Protein AF-C5KMS0-F1 (afdb_monomer_lite)

Structure (mmCIF, N/CA/C/O backbone):
data_AF-C5KMS0-F1
#
_entry.id   AF-C5KMS0-F1
#
loop_
_atom_site.group_PDB
_atom_site.id
_atom_site.type_symbol
_atom_site.label_atom_id
_atom_site.label_alt_id
_atom_site.label_comp_id
_atom_site.label_asym_id
_atom_site.label_entity_id
_atom_site.label_seq_id
_atom_site.pdbx_PDB_ins_code
_atom_site.Cartn_x
_atom_site.Cartn_y
_atom_site.Cartn_z
_atom_site.occupancy
_atom_site.B_iso_or_equiv
_atom_site.auth_seq_id
_atom_site.auth_comp_id
_atom_site.auth_asym_id
_atom_site.auth_atom_id
_atom_site.pdbx_PDB_model_num
ATOM 1 N N . MET A 1 1 ? -2.307 -18.246 35.383 1.00 58.19 1 MET A N 1
ATOM 2 C CA . MET A 1 1 ? -3.257 -17.119 35.247 1.00 58.19 1 MET A CA 1
ATOM 3 C C . MET A 1 1 ? -4.564 -17.663 34.681 1.00 58.19 1 MET A C 1
ATOM 5 O O . MET A 1 1 ? -4.514 -18.328 33.652 1.00 58.19 1 MET A O 1
ATOM 9 N N . THR A 1 2 ? -5.689 -17.490 35.380 1.00 84.44 2 THR A N 1
ATOM 10 C CA . THR A 1 2 ? -7.000 -18.040 34.977 1.00 84.44 2 THR A CA 1
ATOM 11 C C . THR A 1 2 ? -7.652 -17.190 33.881 1.00 84.44 2 THR A C 1
ATOM 13 O O . THR A 1 2 ? -7.314 -16.020 33.724 1.00 84.44 2 THR A O 1
ATOM 16 N N . GLU A 1 3 ? -8.587 -17.766 33.119 1.00 87.12 3 GLU A N 1
ATOM 17 C CA . GLU A 1 3 ? -9.343 -17.044 32.078 1.00 87.12 3 GLU A CA 1
ATOM 18 C C . GLU A 1 3 ? -10.094 -15.834 32.655 1.00 87.12 3 GLU A C 1
ATOM 20 O O . GLU A 1 3 ? -10.038 -14.751 32.085 1.00 87.12 3 GLU A O 1
ATOM 25 N N . PHE A 1 4 ? -10.706 -15.997 33.833 1.00 89.88 4 PHE A N 1
ATOM 26 C CA . PHE A 1 4 ? -11.351 -14.901 34.557 1.00 89.88 4 PHE A CA 1
ATOM 27 C C . PHE A 1 4 ? -10.369 -13.774 34.890 1.00 89.88 4 PHE A C 1
ATOM 29 O O . PHE A 1 4 ? -10.675 -12.616 34.637 1.00 89.88 4 PHE A O 1
ATOM 36 N N . LYS A 1 5 ? -9.162 -14.101 35.378 1.00 92.00 5 LYS A N 1
ATOM 37 C CA . LYS A 1 5 ? -8.173 -13.072 35.718 1.00 92.00 5 LYS A CA 1
ATOM 38 C C . LYS A 1 5 ? -7.710 -12.288 34.487 1.00 92.00 5 LYS A C 1
ATOM 40 O O . LYS A 1 5 ? -7.552 -11.082 34.565 1.00 92.00 5 LYS A O 1
ATOM 45 N N . LYS A 1 6 ? -7.577 -12.950 33.332 1.00 93.19 6 LYS A N 1
ATOM 46 C CA . LYS A 1 6 ? -7.283 -12.264 32.063 1.00 93.19 6 LYS A CA 1
ATOM 47 C C . LYS A 1 6 ? -8.397 -11.301 31.652 1.00 93.19 6 LYS A C 1
ATOM 49 O O . LYS A 1 6 ? -8.095 -10.217 31.173 1.00 93.19 6 LYS A O 1
ATOM 54 N N . ALA A 1 7 ? -9.656 -11.708 31.811 1.00 92.50 7 ALA A N 1
ATOM 55 C CA . ALA A 1 7 ? -10.799 -10.856 31.497 1.00 92.50 7 ALA A CA 1
ATOM 56 C C . ALA A 1 7 ? -10.898 -9.661 32.458 1.00 92.50 7 ALA A C 1
ATOM 58 O O . ALA A 1 7 ? -11.167 -8.554 32.015 1.00 92.50 7 ALA A O 1
ATOM 59 N N . GLU A 1 8 ? -10.626 -9.873 33.747 1.00 93.12 8 GLU A N 1
ATOM 60 C CA . GLU A 1 8 ? -10.571 -8.813 34.758 1.00 93.12 8 GLU A CA 1
ATOM 61 C C . GLU A 1 8 ? -9.444 -7.812 34.468 1.00 93.12 8 GLU A C 1
ATOM 63 O O . GLU A 1 8 ? -9.706 -6.621 34.370 1.00 93.12 8 GLU A O 1
ATOM 68 N N . ASP A 1 9 ? -8.221 -8.286 34.210 1.00 94.56 9 ASP A N 1
ATOM 69 C CA . ASP A 1 9 ? -7.085 -7.412 33.886 1.00 94.56 9 ASP A CA 1
ATOM 70 C C . ASP A 1 9 ? -7.328 -6.619 32.583 1.00 94.56 9 ASP A C 1
ATOM 72 O O . ASP A 1 9 ? -6.897 -5.473 32.439 1.00 94.56 9 ASP A O 1
ATOM 76 N N . LEU A 1 10 ? -8.018 -7.221 31.607 1.00 94.38 10 LEU A N 1
ATOM 77 C CA . LEU A 1 10 ? -8.410 -6.544 30.371 1.00 94.38 10 LEU A CA 1
ATOM 78 C C . LEU A 1 10 ? -9.504 -5.496 30.624 1.00 94.38 10 LEU A C 1
ATOM 80 O O . LEU A 1 10 ? -9.450 -4.409 30.050 1.00 94.38 10 LEU A O 1
ATOM 84 N N . PHE A 1 11 ? -10.458 -5.801 31.502 1.00 94.81 11 PHE A N 1
ATOM 85 C CA . PHE A 1 11 ? -11.514 -4.880 31.898 1.00 94.81 11 PHE A CA 1
ATOM 86 C C . PHE A 1 11 ? -10.972 -3.682 32.685 1.00 94.81 11 PHE A C 1
ATOM 88 O O . PHE A 1 11 ? -11.375 -2.555 32.420 1.00 94.81 11 PHE A O 1
ATOM 95 N N . ASP A 1 12 ? -9.995 -3.880 33.569 1.00 94.56 12 ASP A N 1
ATOM 96 C CA . ASP A 1 12 ? -9.342 -2.777 34.285 1.00 94.56 12 ASP A CA 1
ATOM 97 C C . ASP A 1 12 ? -8.638 -1.817 33.310 1.00 94.56 12 ASP A C 1
ATOM 99 O O . ASP A 1 12 ? -8.706 -0.596 33.455 1.00 94.56 12 ASP A O 1
ATOM 103 N N . ARG A 1 13 ? -8.017 -2.353 32.251 1.00 94.62 13 ARG A N 1
ATOM 104 C CA . ARG A 1 13 ? -7.442 -1.535 31.169 1.00 94.62 13 ARG A CA 1
ATOM 105 C C . ARG A 1 13 ? -8.511 -0.816 30.349 1.00 94.62 13 ARG A C 1
ATOM 107 O O . ARG A 1 13 ? -8.287 0.321 29.938 1.00 94.62 13 ARG A O 1
ATOM 114 N N . LEU A 1 14 ? -9.649 -1.468 30.099 1.00 93.81 14 LEU A N 1
ATOM 115 C CA . LEU A 1 14 ? -10.799 -0.846 29.446 1.00 93.81 14 LEU A CA 1
ATOM 116 C C . LEU A 1 14 ? -11.322 0.331 30.278 1.00 93.81 14 LEU A C 1
ATOM 118 O O . LEU A 1 14 ? -11.549 1.393 29.714 1.00 93.81 14 LEU A O 1
ATOM 122 N N . LEU A 1 15 ? -11.452 0.171 31.598 1.00 91.75 15 LEU A N 1
ATOM 123 C CA . LEU A 1 15 ? -11.885 1.234 32.508 1.00 91.75 15 LEU A CA 1
ATOM 124 C C . LEU A 1 15 ? -10.923 2.423 32.509 1.00 91.75 15 LEU A C 1
ATOM 126 O O . LEU A 1 15 ? -11.361 3.560 32.393 1.00 91.75 15 LEU A O 1
ATOM 130 N N . GLN A 1 16 ? -9.614 2.182 32.556 1.00 91.69 16 GLN A N 1
ATOM 131 C CA . GLN A 1 16 ? -8.627 3.266 32.479 1.00 91.69 16 GLN A CA 1
ATOM 132 C C . GLN A 1 16 ? -8.720 4.036 31.152 1.00 91.69 16 GLN A C 1
ATOM 134 O O . GLN A 1 16 ? -8.653 5.267 31.124 1.00 91.69 16 GLN A O 1
ATOM 139 N N . ALA A 1 17 ? -8.896 3.318 30.038 1.00 89.00 17 ALA A N 1
ATOM 140 C CA . ALA A 1 17 ? -9.087 3.936 28.729 1.00 89.00 17 ALA A CA 1
ATOM 141 C C . ALA A 1 17 ? -10.425 4.695 28.645 1.00 89.00 17 ALA A C 1
ATOM 143 O O . ALA A 1 17 ? -10.467 5.791 28.090 1.00 89.00 17 ALA A O 1
ATOM 144 N N . HIS A 1 18 ? -11.485 4.143 29.243 1.00 87.69 18 HIS A N 1
ATOM 145 C CA . HIS A 1 18 ? -12.796 4.773 29.363 1.00 87.69 18 HIS A CA 1
ATOM 146 C C . HIS A 1 18 ? -12.709 6.101 30.118 1.00 87.69 18 HIS A C 1
ATOM 148 O O . HIS A 1 18 ? -13.118 7.132 29.598 1.00 87.69 18 HIS A O 1
ATOM 154 N N . GLU A 1 19 ? -12.127 6.097 31.319 1.00 85.69 19 GLU A N 1
ATOM 155 C CA . GLU A 1 19 ? -11.953 7.294 32.147 1.00 85.69 19 GLU A CA 1
ATOM 156 C C . GLU A 1 19 ? -11.169 8.374 31.404 1.00 85.69 19 GLU A C 1
ATOM 158 O O . GLU A 1 19 ? -11.562 9.537 31.416 1.00 85.69 19 GLU A O 1
ATOM 163 N N . THR A 1 20 ? -10.106 7.986 30.696 1.00 83.38 20 THR A N 1
ATOM 164 C CA . THR A 1 20 ? -9.306 8.921 29.896 1.00 83.38 20 THR A CA 1
ATOM 165 C C . THR A 1 20 ? -10.153 9.593 28.810 1.00 83.38 20 THR A C 1
ATOM 167 O O . THR A 1 20 ? -10.155 10.819 28.703 1.00 83.38 20 THR A O 1
ATOM 170 N N . LEU A 1 21 ? -10.917 8.813 28.037 1.00 79.38 21 LEU A N 1
ATOM 171 C CA . LEU A 1 21 ? -11.763 9.340 26.961 1.00 79.38 21 LEU A CA 1
ATOM 172 C C . LEU A 1 21 ? -12.920 10.194 27.491 1.00 79.38 21 LEU A C 1
ATOM 174 O O . LEU A 1 21 ? -13.203 11.264 26.957 1.00 79.38 21 LEU A O 1
ATOM 178 N N . VAL A 1 22 ? -13.566 9.753 28.567 1.00 74.44 22 VAL A N 1
ATOM 179 C CA . VAL A 1 22 ? -14.708 10.443 29.174 1.00 74.44 22 VAL A CA 1
ATOM 180 C C . VAL A 1 22 ? -14.288 11.757 29.839 1.00 74.44 22 VAL A C 1
ATOM 182 O O . VAL A 1 22 ? -14.964 12.767 29.659 1.00 74.44 22 VAL A O 1
ATOM 185 N N . ILE A 1 23 ? -13.154 11.806 30.548 1.00 70.12 23 ILE A N 1
ATOM 186 C CA . ILE A 1 23 ? -12.633 13.050 31.153 1.00 70.12 23 ILE A CA 1
ATOM 187 C C . ILE A 1 23 ? -12.282 14.093 30.082 1.00 70.12 23 ILE A C 1
ATOM 189 O O . ILE A 1 23 ? -12.473 15.294 30.300 1.00 70.12 23 ILE A O 1
ATOM 193 N N . ASN A 1 24 ? -11.772 13.645 28.933 1.00 67.81 24 ASN A N 1
ATOM 194 C CA . ASN A 1 24 ? -11.353 14.536 27.856 1.00 67.81 24 ASN A CA 1
ATOM 195 C C . ASN A 1 24 ? -12.529 15.065 27.023 1.00 67.81 24 ASN A C 1
ATOM 197 O O . ASN A 1 24 ? -12.453 16.200 26.553 1.00 67.81 24 ASN A O 1
ATOM 201 N N . HIS A 1 25 ? -13.610 14.288 26.876 1.00 64.00 25 HIS A N 1
ATOM 202 C CA . HIS A 1 25 ? -14.684 14.590 25.920 1.00 64.00 25 HIS A CA 1
ATOM 203 C C . HIS A 1 25 ? -16.084 14.774 26.518 1.00 64.00 25 HIS A C 1
ATOM 205 O O . HIS A 1 25 ? -17.011 15.097 25.778 1.00 64.00 25 HIS A O 1
ATOM 211 N N . LEU A 1 26 ? -16.277 14.637 27.836 1.00 59.38 26 LEU A N 1
ATOM 212 C CA . LEU A 1 26 ? -17.521 15.106 28.448 1.00 59.38 26 LEU A CA 1
ATOM 213 C C . LEU A 1 26 ? -17.581 16.641 28.435 1.00 59.38 26 LEU A C 1
ATOM 215 O O . LEU A 1 26 ? -16.578 17.296 28.746 1.00 59.38 26 LEU A O 1
ATOM 219 N N . PRO A 1 27 ? -18.761 17.234 28.167 1.00 53.06 27 PRO A N 1
ATOM 220 C CA . PRO A 1 27 ? -18.951 18.667 28.299 1.00 53.06 27 PRO A CA 1
ATOM 221 C C . PRO A 1 27 ? -18.640 19.058 29.743 1.00 53.06 27 PRO A C 1
ATOM 223 O O . PRO A 1 27 ? -19.371 18.716 30.676 1.00 53.06 27 PRO A O 1
ATOM 226 N N . LYS A 1 28 ? -17.519 19.758 29.944 1.00 53.22 28 LYS A N 1
ATOM 227 C CA . LYS A 1 28 ? -17.154 20.304 31.250 1.00 53.22 28 LYS A CA 1
ATOM 228 C C . LYS A 1 28 ? -18.253 21.286 31.624 1.00 53.22 28 LYS A C 1
ATOM 230 O O . LYS A 1 28 ? -18.355 22.360 31.036 1.00 53.22 28 LYS A O 1
ATOM 235 N N . GLY A 1 29 ? -19.108 20.885 32.562 1.00 43.53 29 GLY A N 1
ATOM 236 C CA . GLY A 1 29 ? -20.211 21.689 33.070 1.00 43.53 29 GLY A CA 1
ATOM 237 C C . GLY A 1 29 ? -19.690 22.925 33.794 1.00 43.53 29 GLY A C 1
ATOM 238 O O . GLY A 1 29 ? -19.573 22.910 35.011 1.00 43.53 29 GLY A O 1
ATOM 239 N N . ASN A 1 30 ? -19.289 23.939 33.025 1.00 42.16 30 ASN A N 1
ATOM 240 C CA . ASN A 1 30 ? -19.195 25.362 33.341 1.00 42.16 30 ASN A CA 1
ATOM 241 C C . ASN A 1 30 ? -18.224 26.032 32.368 1.00 42.16 30 ASN A C 1
ATOM 243 O O . ASN A 1 30 ? -17.024 26.077 32.628 1.00 42.16 30 ASN A O 1
ATOM 247 N N . SER A 1 31 ? -18.736 26.633 31.298 1.00 38.97 31 SER A N 1
ATOM 248 C CA . SER A 1 31 ? -18.529 28.064 31.029 1.00 38.97 31 SER A CA 1
ATOM 249 C C . SER A 1 31 ? -19.335 28.493 29.805 1.00 38.97 31 SER A C 1
ATOM 251 O O . SER A 1 31 ? -19.332 27.848 28.764 1.00 38.97 31 SER A O 1
ATOM 253 N N . ASN A 1 32 ? -20.042 29.609 29.958 1.00 46.12 32 ASN A N 1
ATOM 254 C CA . ASN A 1 32 ? -20.650 30.368 28.877 1.00 46.12 32 ASN A CA 1
ATOM 255 C C . ASN A 1 32 ? -19.631 30.636 27.756 1.00 46.12 32 ASN A C 1
ATOM 257 O O . ASN A 1 32 ? -18.845 31.575 27.864 1.00 46.12 32 ASN A O 1
ATOM 261 N N . SER A 1 33 ? -19.685 29.898 26.650 1.00 38.97 33 SER A N 1
ATOM 262 C CA . SER A 1 33 ? -19.201 30.412 25.371 1.00 38.97 33 SER A CA 1
ATOM 263 C C . SER A 1 33 ? -20.013 29.840 24.219 1.00 38.97 33 SER A C 1
ATOM 265 O O . SER A 1 33 ? -19.942 28.666 23.872 1.00 38.97 33 SER A O 1
ATOM 267 N N . SER A 1 34 ? -20.799 30.743 23.644 1.00 42.44 34 SER A N 1
ATOM 268 C CA . SER A 1 34 ? -21.296 30.719 22.277 1.00 42.44 34 SER A CA 1
ATOM 269 C C . SER A 1 34 ? -20.242 30.203 21.288 1.00 42.44 34 SER A C 1
ATOM 271 O O . SER A 1 34 ? -19.063 30.527 21.426 1.00 42.44 34 SER A O 1
ATOM 273 N N . SER A 1 35 ? -20.730 29.568 20.215 1.00 39.44 35 SER A N 1
ATOM 274 C CA . SER A 1 35 ? -20.022 29.072 19.014 1.00 39.44 35 SER A CA 1
ATOM 275 C C . SER A 1 35 ? -19.496 27.636 19.112 1.00 39.44 35 SER A C 1
ATOM 277 O O . SER A 1 35 ? -18.351 27.383 19.446 1.00 39.44 35 SER A O 1
ATOM 279 N N . ARG A 1 36 ? -20.411 26.709 18.821 1.00 40.16 36 ARG A N 1
ATOM 280 C CA . ARG A 1 36 ? -20.374 25.552 17.902 1.00 40.16 36 ARG A CA 1
ATOM 281 C C . ARG A 1 36 ? -19.144 25.319 16.981 1.00 40.16 36 ARG A C 1
ATOM 283 O O . ARG A 1 36 ? -19.338 24.845 15.870 1.00 40.16 36 ARG A O 1
ATOM 290 N N . ASP A 1 37 ? -17.932 25.597 17.439 1.00 46.50 37 ASP A N 1
ATOM 291 C CA . ASP A 1 37 ? -16.672 25.099 16.878 1.00 46.50 37 ASP A CA 1
ATOM 292 C C . ASP A 1 37 ? -16.014 24.214 17.949 1.00 46.50 37 ASP A C 1
ATOM 294 O O . ASP A 1 37 ? -15.015 24.574 18.573 1.00 46.50 37 ASP A O 1
ATOM 298 N N . GLU A 1 38 ? -16.614 23.050 18.216 1.00 56.47 38 GLU A N 1
ATOM 299 C CA . GLU A 1 38 ? -15.853 21.963 18.832 1.00 56.47 38 GLU A CA 1
ATOM 300 C C . GLU A 1 38 ? -14.802 21.552 17.804 1.00 56.47 38 GLU A C 1
ATOM 302 O O . GLU A 1 38 ? -15.125 21.049 16.727 1.00 56.47 38 GLU A O 1
ATOM 307 N N . LEU A 1 39 ? -13.540 21.861 18.104 1.00 55.72 39 LEU A N 1
ATOM 308 C CA . LEU A 1 39 ? -12.413 21.405 17.304 1.00 55.72 39 LEU A CA 1
ATOM 309 C C . LEU A 1 39 ? -12.549 19.889 17.089 1.00 55.72 39 LEU A C 1
ATOM 311 O O . LEU A 1 39 ? -12.879 19.179 18.045 1.00 55.72 39 LEU A O 1
ATOM 315 N N . PRO A 1 40 ? -12.303 19.386 15.866 1.00 63.78 40 PRO A N 1
ATOM 316 C CA . PRO A 1 40 ? -12.373 17.956 15.614 1.00 63.78 40 PRO A CA 1
ATOM 317 C C . PRO A 1 40 ? -11.425 17.214 16.572 1.00 63.78 40 PRO A C 1
ATOM 319 O O . PRO A 1 40 ? -10.366 17.762 16.910 1.00 63.78 40 PRO A O 1
ATOM 322 N N . PRO A 1 41 ? -11.771 15.980 16.994 1.00 70.62 41 PRO A N 1
ATOM 323 C CA . PRO A 1 41 ? -10.909 15.160 17.836 1.00 70.62 41 PRO A CA 1
ATOM 324 C C . PRO A 1 41 ? -9.492 15.120 17.271 1.00 70.62 41 PRO A C 1
ATOM 326 O O . PRO A 1 41 ? -9.290 14.944 16.064 1.00 70.62 41 PRO A O 1
ATOM 329 N N . SER A 1 42 ? -8.497 15.304 18.134 1.00 77.00 42 SER A N 1
ATOM 330 C CA . SER A 1 42 ? -7.107 15.289 17.703 1.00 77.00 42 SER A CA 1
ATOM 331 C C . SER A 1 42 ? -6.708 13.896 17.204 1.00 77.00 42 SER A C 1
ATOM 333 O O . SER A 1 42 ? -7.359 12.882 17.469 1.00 77.00 42 SER A O 1
ATOM 335 N N . LYS A 1 43 ? -5.577 13.811 16.497 1.00 77.19 43 LYS A N 1
ATOM 336 C CA . LYS A 1 43 ? -5.013 12.516 16.088 1.00 77.19 43 LYS A CA 1
ATOM 337 C C . LYS A 1 43 ? -4.721 11.609 17.293 1.00 77.19 43 LYS A C 1
ATOM 339 O O . LYS A 1 43 ? -4.832 10.390 17.178 1.00 77.19 43 LYS A O 1
ATOM 344 N N . GLU A 1 44 ? -4.352 12.199 18.428 1.00 80.56 44 GLU A N 1
ATOM 345 C CA . GLU A 1 44 ? -4.125 11.479 19.682 1.00 80.56 44 GLU A CA 1
ATOM 346 C C . GLU A 1 44 ? -5.445 10.948 20.255 1.00 80.56 44 GLU A C 1
ATOM 348 O O . GLU A 1 44 ? -5.502 9.780 20.638 1.00 80.56 44 GLU A O 1
ATOM 353 N N . ASP A 1 45 ? -6.524 11.733 20.200 1.00 80.00 45 ASP A N 1
ATOM 354 C CA . ASP A 1 45 ? -7.859 11.308 20.644 1.00 80.00 45 ASP A CA 1
ATOM 355 C C . ASP A 1 45 ? -8.397 10.164 19.777 1.00 80.00 45 ASP A C 1
ATOM 357 O O . ASP A 1 45 ? -8.896 9.166 20.294 1.00 80.00 45 ASP A O 1
ATOM 361 N N . LEU A 1 46 ? -8.215 10.237 18.453 1.00 81.56 46 LEU A N 1
ATOM 362 C CA . LEU A 1 46 ? -8.558 9.142 17.538 1.00 81.56 46 LEU A CA 1
ATOM 363 C C . LEU A 1 46 ? -7.753 7.870 17.833 1.00 81.56 46 LEU A C 1
ATOM 365 O O . LEU A 1 46 ? -8.266 6.756 17.710 1.00 81.56 46 LEU A O 1
ATOM 369 N N . GLN A 1 47 ? -6.486 8.002 18.228 1.00 84.50 47 GLN A N 1
ATOM 370 C CA . GLN A 1 47 ? -5.669 6.857 18.622 1.00 84.50 47 GLN A CA 1
ATOM 371 C C . GLN A 1 47 ? -6.146 6.252 19.950 1.00 84.50 47 GLN A C 1
ATOM 373 O O . GLN A 1 47 ? -6.209 5.025 20.071 1.00 84.50 47 GLN A O 1
ATOM 378 N N . GLN A 1 48 ? -6.509 7.088 20.924 1.00 85.38 48 GLN A N 1
ATOM 379 C CA . GLN A 1 48 ? -7.084 6.647 22.195 1.00 85.38 48 GLN A CA 1
ATOM 380 C C . GLN A 1 48 ? -8.439 5.960 21.988 1.00 85.38 48 GLN A C 1
ATOM 382 O O . GLN A 1 48 ? -8.648 4.877 22.535 1.00 85.38 48 GLN A O 1
ATOM 387 N N . TYR A 1 49 ? -9.303 6.520 21.137 1.00 86.88 49 TYR A N 1
ATOM 388 C CA . TYR A 1 49 ? -10.575 5.920 20.738 1.00 86.88 49 TYR A CA 1
ATOM 389 C C . TYR A 1 49 ? -10.375 4.551 20.087 1.00 86.88 49 TYR A C 1
ATOM 391 O O . TYR A 1 49 ? -10.967 3.573 20.530 1.00 86.88 49 TYR A O 1
ATOM 399 N N . ASN A 1 50 ? -9.478 4.437 19.102 1.00 87.19 50 ASN A N 1
ATOM 400 C CA . ASN A 1 50 ? -9.185 3.152 18.461 1.00 87.19 50 ASN A CA 1
ATOM 401 C C . ASN A 1 50 ? -8.644 2.117 19.463 1.00 87.19 50 ASN A C 1
ATOM 403 O O . ASN A 1 50 ? -8.964 0.931 19.385 1.00 87.19 50 ASN A O 1
ATOM 407 N N . ASN A 1 51 ? -7.806 2.532 20.417 1.00 90.38 51 ASN A N 1
ATOM 408 C CA . ASN A 1 51 ? -7.335 1.637 21.473 1.00 90.38 51 ASN A CA 1
ATOM 409 C C . ASN A 1 51 ? -8.491 1.182 22.382 1.00 90.38 51 ASN A C 1
ATOM 411 O O . ASN A 1 51 ? -8.595 -0.002 22.695 1.00 90.38 51 ASN A O 1
ATOM 415 N N . PHE A 1 52 ? -9.377 2.101 22.762 1.00 91.38 52 PHE A N 1
ATOM 416 C CA . PHE A 1 52 ? -10.566 1.798 23.549 1.00 91.38 52 PHE A CA 1
ATOM 417 C C . PHE A 1 52 ? -11.528 0.854 22.816 1.00 91.38 52 PHE A C 1
ATOM 419 O O . PHE A 1 52 ? -11.936 -0.152 23.389 1.00 91.38 52 PHE A O 1
ATOM 426 N N . GLU A 1 53 ? -11.817 1.106 21.538 1.00 91.00 53 GLU A N 1
ATOM 427 C CA . GLU A 1 53 ? -12.657 0.247 20.695 1.00 91.00 53 GLU A CA 1
ATOM 428 C C . GLU A 1 53 ? -12.074 -1.175 20.584 1.00 91.00 53 GLU A C 1
ATOM 430 O O . GLU A 1 53 ? -12.779 -2.181 20.674 1.00 91.00 53 GLU A O 1
ATOM 435 N N . ASN A 1 54 ? -10.752 -1.302 20.474 1.00 92.75 54 ASN A N 1
ATOM 436 C CA . ASN A 1 54 ? -10.109 -2.614 20.495 1.00 92.75 54 ASN A CA 1
ATOM 437 C C . ASN A 1 54 ? -10.263 -3.320 21.851 1.00 92.75 54 ASN A C 1
ATOM 439 O O . ASN A 1 54 ? -10.512 -4.527 21.889 1.00 92.75 54 ASN A O 1
ATOM 443 N N . LEU A 1 55 ? -10.124 -2.592 22.962 1.00 93.75 55 LEU A N 1
ATOM 444 C CA . LEU A 1 55 ? -10.292 -3.146 24.307 1.00 93.75 55 LEU A CA 1
ATOM 445 C C . LEU A 1 55 ? -11.744 -3.557 24.572 1.00 93.75 55 LEU A C 1
ATOM 447 O O . LEU A 1 55 ? -11.969 -4.636 25.120 1.00 93.75 55 LEU A O 1
ATOM 451 N N . ILE A 1 56 ? -12.726 -2.750 24.157 1.00 93.44 56 ILE A N 1
ATOM 452 C CA . ILE A 1 56 ? -14.142 -3.030 24.420 1.00 93.44 56 ILE A CA 1
ATOM 453 C C . ILE A 1 56 ? -14.620 -4.264 23.654 1.00 93.44 56 ILE A C 1
ATOM 455 O O . ILE A 1 56 ? -15.351 -5.083 24.214 1.00 93.44 56 ILE A O 1
ATOM 459 N N . ASN A 1 57 ? -14.128 -4.457 22.426 1.00 93.44 57 ASN A N 1
ATOM 460 C CA . ASN A 1 57 ? -14.398 -5.647 21.623 1.00 93.44 57 ASN A CA 1
ATOM 461 C C . ASN A 1 57 ? -13.746 -6.900 22.226 1.00 93.44 57 ASN A C 1
ATOM 463 O O . ASN A 1 57 ? -14.408 -7.922 22.399 1.00 93.44 57 ASN A O 1
ATOM 467 N N . GLN A 1 58 ? -12.474 -6.817 22.634 1.00 94.06 58 GLN A N 1
ATOM 468 C CA . GLN A 1 58 ? -11.788 -7.948 23.273 1.00 94.06 58 GLN A CA 1
ATOM 469 C C . GLN A 1 58 ? -12.434 -8.338 24.612 1.00 94.06 58 GLN A C 1
ATOM 471 O O . GLN A 1 58 ? -12.576 -9.527 24.904 1.00 94.06 58 GLN A O 1
ATOM 476 N N . CYS A 1 59 ? -12.848 -7.361 25.426 1.00 93.75 59 CYS A N 1
ATOM 477 C CA . CYS A 1 59 ? -13.634 -7.617 26.633 1.00 93.75 59 CYS A CA 1
ATOM 478 C C . CYS A 1 59 ? -14.974 -8.277 26.283 1.00 93.75 59 CYS A C 1
ATOM 480 O O . CYS A 1 59 ? -15.336 -9.278 26.904 1.00 93.75 59 CYS A O 1
ATOM 482 N N . GLY A 1 60 ? -15.662 -7.779 25.253 1.00 92.62 60 GLY A N 1
ATOM 483 C CA . GLY A 1 60 ? -16.932 -8.317 24.764 1.00 92.62 60 GLY A CA 1
ATOM 484 C C . GLY A 1 60 ? -16.865 -9.803 24.422 1.00 9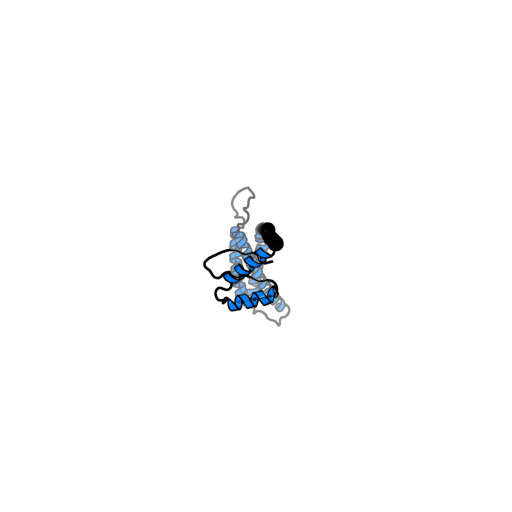2.62 60 GLY A C 1
ATOM 485 O O . GLY A 1 60 ? -17.742 -10.567 24.829 1.00 92.62 60 GLY A O 1
ATOM 486 N N . ASP A 1 61 ? -15.781 -10.251 23.788 1.00 95.12 61 ASP A N 1
ATOM 487 C CA . ASP A 1 61 ? -15.562 -11.669 23.482 1.00 95.12 61 ASP A CA 1
ATOM 488 C C . ASP A 1 61 ? -15.495 -12.552 24.740 1.00 95.12 61 ASP A C 1
ATOM 490 O O . ASP A 1 61 ? -16.008 -13.679 24.750 1.00 95.12 61 ASP A O 1
ATOM 494 N N . TYR A 1 62 ? -14.867 -12.070 25.819 1.00 93.81 62 TYR A N 1
ATOM 495 C CA . TYR A 1 62 ? -14.840 -12.783 27.103 1.00 93.81 62 TYR A CA 1
ATOM 496 C C . TYR A 1 62 ? -16.210 -12.772 27.782 1.00 93.81 62 TYR A C 1
ATOM 498 O O . TYR A 1 62 ? -16.673 -13.818 28.245 1.00 93.81 62 TYR A O 1
ATOM 506 N N . ILE A 1 63 ? -16.887 -11.623 27.796 1.00 94.31 63 ILE A N 1
ATOM 507 C CA . ILE A 1 63 ? -18.229 -11.478 28.369 1.00 94.31 63 ILE A CA 1
ATOM 508 C C . ILE A 1 63 ? -19.228 -12.403 27.673 1.00 94.31 63 ILE A C 1
ATOM 510 O O . ILE A 1 63 ? -19.988 -13.104 28.342 1.00 94.31 63 ILE A O 1
ATOM 514 N N . LEU A 1 64 ? -19.185 -12.495 26.344 1.00 94.44 64 LEU A N 1
ATOM 515 C CA . LEU A 1 64 ? -20.050 -13.385 25.573 1.00 94.44 64 LEU A CA 1
ATOM 516 C C . LEU A 1 64 ? -19.808 -14.863 25.926 1.00 94.44 64 LEU A C 1
ATOM 518 O O . LEU A 1 64 ? -20.761 -15.629 26.099 1.00 94.44 64 LEU A O 1
ATOM 522 N N . LYS A 1 65 ? -18.543 -15.268 26.107 1.00 93.50 65 LYS A N 1
ATOM 523 C CA . LYS A 1 65 ? -18.191 -16.624 26.566 1.00 93.50 65 LYS A CA 1
ATOM 524 C C . LYS A 1 65 ? -18.731 -16.909 27.964 1.00 93.50 65 LYS A C 1
ATOM 526 O O . LYS A 1 65 ? -19.272 -17.992 28.196 1.00 93.50 65 LYS A O 1
ATOM 531 N N . PHE A 1 66 ? -18.605 -15.959 28.886 1.00 93.00 66 PHE A N 1
ATOM 532 C CA . PHE A 1 66 ? -19.116 -16.103 30.246 1.00 93.00 66 PHE A CA 1
ATOM 533 C C . PHE A 1 66 ? -20.642 -16.184 30.290 1.00 93.00 66 PHE A C 1
ATOM 535 O O . PHE A 1 66 ? -21.171 -17.113 30.901 1.00 93.00 66 PHE A O 1
ATOM 542 N N . LYS A 1 67 ? -21.347 -15.306 29.569 1.00 91.12 67 LYS A N 1
ATOM 543 C CA . LYS A 1 67 ? -22.809 -15.362 29.418 1.00 91.12 67 LYS A CA 1
ATOM 544 C C . LYS A 1 67 ? -23.271 -16.709 28.872 1.00 91.12 67 LYS A C 1
ATOM 546 O O . LYS A 1 67 ? -24.185 -17.312 29.426 1.00 91.12 67 LYS A O 1
ATOM 551 N N . LYS A 1 68 ? -22.608 -17.216 27.825 1.00 91.38 68 LYS A N 1
ATOM 552 C CA . LYS A 1 68 ? -22.925 -18.527 27.245 1.00 91.38 68 LYS A CA 1
ATOM 553 C C . LYS A 1 68 ? -22.772 -19.651 28.272 1.00 91.38 68 LYS A C 1
ATOM 555 O O . LYS A 1 68 ? -23.687 -20.445 28.440 1.00 91.38 68 LYS A O 1
ATOM 560 N N . ARG A 1 69 ? -21.660 -19.677 29.013 1.00 89.38 69 ARG A N 1
ATOM 561 C CA . ARG A 1 69 ? -21.413 -20.677 30.067 1.00 89.38 69 ARG A CA 1
ATOM 562 C C . ARG A 1 69 ? -22.439 -20.613 31.202 1.00 89.38 69 ARG A C 1
ATOM 564 O O . ARG A 1 69 ? -22.867 -21.657 31.682 1.00 89.38 69 ARG A O 1
ATOM 571 N N . LEU A 1 70 ? -22.845 -19.412 31.617 1.00 88.38 70 LEU A N 1
ATOM 572 C CA . LEU A 1 70 ? -23.895 -19.230 32.624 1.00 88.38 70 LEU A CA 1
ATOM 573 C C . LEU A 1 70 ? -25.265 -19.703 32.116 1.00 88.38 70 LEU A C 1
ATOM 575 O O . LEU A 1 70 ? -26.003 -20.341 32.864 1.00 88.38 70 LEU A O 1
ATOM 579 N N . LEU A 1 71 ? -25.585 -19.437 30.847 1.00 87.50 71 LEU A N 1
ATOM 580 C CA . LEU A 1 71 ? -26.818 -19.894 30.206 1.00 87.50 71 LEU A CA 1
ATOM 581 C C . LEU A 1 71 ? -26.857 -21.420 30.035 1.00 87.50 71 LEU A C 1
ATOM 583 O O . LEU A 1 71 ? -27.897 -22.042 30.226 1.00 87.50 71 LEU A O 1
ATOM 587 N N . ASP A 1 72 ? -25.732 -22.036 29.682 1.00 86.38 72 ASP A N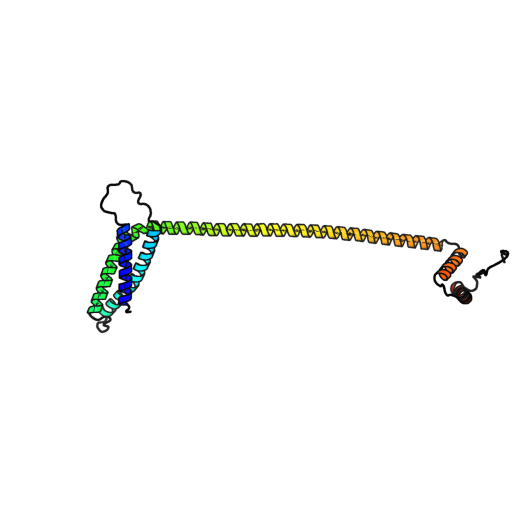 1
ATOM 588 C CA . ASP A 1 72 ? -25.645 -23.490 29.533 1.00 86.38 72 ASP A CA 1
ATOM 589 C C . ASP A 1 72 ? -25.795 -24.192 30.897 1.00 86.38 72 ASP A C 1
ATOM 591 O O . ASP A 1 72 ? -26.497 -25.200 30.996 1.00 86.38 72 ASP A O 1
ATOM 595 N N . ALA A 1 73 ? -25.221 -23.613 31.960 1.00 84.19 73 ALA A N 1
ATOM 596 C CA . ALA A 1 73 ? -25.375 -24.089 33.337 1.00 84.19 73 ALA A CA 1
ATOM 597 C C . ALA A 1 73 ? -26.804 -23.911 33.884 1.00 84.19 73 ALA A C 1
ATOM 599 O O . ALA A 1 73 ? -27.257 -24.716 34.693 1.00 84.19 73 ALA A O 1
ATOM 600 N N . SER A 1 74 ? -27.533 -22.869 33.462 1.00 80.75 74 SER A N 1
ATOM 601 C CA . SER A 1 74 ? -28.929 -22.675 33.881 1.00 80.75 74 SER A CA 1
ATOM 602 C C . SER A 1 74 ? -29.895 -23.630 33.179 1.00 80.75 74 SER A C 1
ATOM 604 O O . SER A 1 74 ? -30.912 -24.005 33.759 1.00 80.75 74 SER A O 1
ATOM 606 N N . LYS A 1 75 ? -29.567 -24.056 31.953 1.00 83.62 75 LYS A N 1
ATOM 607 C CA . LYS A 1 75 ? -30.340 -25.044 31.186 1.00 83.62 75 LYS A CA 1
ATOM 608 C C . LYS A 1 75 ? -30.076 -26.486 31.621 1.00 83.62 75 LYS A C 1
ATOM 610 O O . LYS A 1 75 ? -30.978 -27.307 31.506 1.00 83.62 75 LYS A O 1
ATOM 615 N N . ASN A 1 76 ? -28.874 -26.786 32.117 1.00 79.19 76 ASN A N 1
ATOM 616 C CA . ASN A 1 76 ? -28.474 -28.120 32.569 1.00 79.19 76 ASN A CA 1
ATOM 617 C C . ASN A 1 76 ? -27.920 -28.056 34.005 1.00 79.19 76 ASN A C 1
ATOM 619 O O . ASN A 1 76 ? -26.723 -27.815 34.176 1.00 79.19 76 ASN A O 1
ATOM 623 N N . PRO A 1 77 ? -28.751 -28.308 35.035 1.00 67.62 77 PRO A N 1
ATOM 624 C CA . PRO A 1 77 ? -28.354 -28.202 36.445 1.00 67.62 77 PRO A CA 1
ATOM 625 C C . PRO A 1 77 ? -27.186 -29.118 36.838 1.00 67.62 77 PRO A C 1
ATOM 627 O O . PRO A 1 77 ? -26.442 -28.804 37.765 1.00 67.62 77 PRO A O 1
ATOM 630 N N . ASP A 1 78 ? -27.003 -30.223 36.110 1.00 70.31 78 ASP A N 1
ATOM 631 C CA . ASP A 1 78 ? -25.923 -31.192 36.325 1.00 70.31 78 ASP A CA 1
ATOM 632 C C . ASP A 1 78 ? -24.565 -30.716 35.772 1.00 70.31 78 ASP A C 1
ATOM 634 O O . ASP A 1 78 ? -23.520 -31.289 36.084 1.00 70.31 78 ASP A O 1
ATOM 638 N N . VAL A 1 79 ? -24.548 -29.640 34.975 1.00 64.69 79 VAL A N 1
ATOM 639 C CA . VAL A 1 79 ? -23.338 -29.017 34.422 1.00 64.69 79 VAL A CA 1
ATOM 640 C C . VAL A 1 79 ? -23.029 -27.749 35.220 1.00 64.69 79 VAL A C 1
ATOM 642 O O . VAL A 1 79 ? -23.220 -26.621 34.766 1.00 64.69 79 VAL A O 1
ATOM 645 N N . ALA A 1 80 ? -22.542 -27.916 36.449 1.00 62.78 80 ALA A N 1
ATOM 646 C CA . ALA A 1 80 ? -22.065 -26.789 37.246 1.00 62.78 80 ALA A CA 1
ATOM 647 C C . ALA A 1 80 ? -20.743 -26.247 36.663 1.00 62.78 80 ALA A C 1
ATOM 649 O O . ALA A 1 80 ? -19.671 -26.798 36.906 1.00 62.78 80 ALA A O 1
ATOM 650 N N . VAL A 1 81 ? -20.808 -25.158 35.886 1.00 71.62 81 VAL A N 1
ATOM 651 C CA . VAL A 1 81 ? -19.619 -24.558 35.239 1.00 71.62 81 VAL A CA 1
ATOM 652 C C . VAL A 1 81 ? -18.768 -23.737 36.219 1.00 71.62 81 VAL A C 1
ATOM 654 O O . VAL A 1 81 ? -17.542 -23.718 36.114 1.00 71.62 81 VAL A O 1
ATOM 657 N N . TYR A 1 82 ? -19.402 -23.077 37.195 1.00 79.69 82 TYR A N 1
ATOM 658 C CA . TYR A 1 82 ? -18.738 -22.230 38.189 1.00 79.69 82 TYR A CA 1
ATOM 659 C C . TYR A 1 82 ? -19.274 -22.502 39.597 1.00 79.69 82 TYR A C 1
ATOM 661 O O . TYR A 1 82 ? -20.480 -22.634 39.795 1.00 79.69 82 TYR A O 1
ATOM 669 N N . GLY A 1 83 ? -18.386 -22.526 40.597 1.00 83.25 83 GLY A N 1
ATOM 670 C CA . GLY A 1 83 ? -18.802 -22.521 42.003 1.00 83.25 83 GLY A CA 1
ATOM 671 C C . GLY A 1 83 ? -19.480 -21.193 42.393 1.00 83.25 83 GLY A C 1
ATOM 672 O O . GLY A 1 83 ? -19.226 -20.181 41.734 1.00 83.25 83 GLY A O 1
ATOM 673 N N . PRO A 1 84 ? -20.276 -21.144 43.483 1.00 83.75 84 PRO A N 1
ATOM 674 C CA . PRO A 1 84 ? -21.107 -19.984 43.832 1.00 83.75 84 PRO A CA 1
ATOM 675 C C . PRO A 1 84 ? -20.356 -18.646 43.854 1.00 83.75 84 PRO A C 1
ATOM 677 O O . PRO A 1 84 ? -20.809 -17.676 43.261 1.00 83.75 84 PRO A O 1
ATOM 680 N N . LYS A 1 85 ? -19.156 -18.613 44.451 1.00 87.25 85 LYS A N 1
ATOM 681 C CA . LYS A 1 85 ? -18.315 -17.403 44.500 1.00 87.25 85 LYS A CA 1
ATOM 682 C C . LYS A 1 85 ? -17.864 -16.935 43.114 1.00 87.25 85 LYS A C 1
ATOM 684 O O . LYS A 1 85 ? -17.875 -15.746 42.827 1.00 87.25 85 LYS A O 1
ATOM 689 N N . MET A 1 86 ? -17.453 -17.869 42.255 1.00 87.44 86 MET A N 1
ATOM 690 C CA . MET A 1 86 ? -16.980 -17.537 40.909 1.00 87.44 86 MET A CA 1
ATOM 691 C C . MET A 1 86 ? -18.135 -17.077 40.020 1.00 87.44 86 MET A C 1
ATOM 693 O O . MET A 1 86 ? -17.959 -16.153 39.238 1.00 87.44 86 MET A O 1
ATOM 697 N N . LYS A 1 87 ? -19.321 -17.675 40.177 1.00 87.81 87 LYS A N 1
ATOM 698 C CA . LYS A 1 87 ? -20.532 -17.244 39.478 1.00 87.81 87 LYS A CA 1
ATOM 699 C C . LYS A 1 87 ? -20.834 -15.767 39.756 1.00 87.81 87 LYS A C 1
ATOM 701 O O . LYS A 1 87 ? -20.931 -15.002 38.805 1.00 87.81 87 LYS A O 1
ATOM 706 N N . THR A 1 88 ? -20.871 -15.361 41.027 1.00 89.31 88 THR A N 1
ATOM 707 C CA . THR A 1 88 ? -21.103 -13.958 41.410 1.00 89.31 88 THR A CA 1
ATOM 708 C C . THR A 1 88 ? -20.038 -13.018 40.842 1.00 89.31 88 THR A C 1
ATOM 710 O O . THR A 1 88 ? -20.371 -11.948 40.343 1.00 89.31 88 THR A O 1
ATOM 713 N N . ASN A 1 89 ? -18.763 -13.418 40.855 1.00 92.19 89 ASN A N 1
ATOM 714 C CA . ASN A 1 89 ? -17.688 -12.604 40.279 1.00 92.19 89 ASN A CA 1
ATOM 715 C C . ASN A 1 89 ? -17.834 -12.429 38.760 1.00 92.19 89 ASN A C 1
ATOM 717 O O . ASN A 1 89 ? -17.577 -11.350 38.231 1.00 92.19 89 ASN A O 1
ATOM 721 N N . VAL A 1 90 ? -18.239 -13.488 38.056 1.00 91.94 90 VAL A N 1
ATOM 722 C CA . VAL A 1 90 ? -18.490 -13.454 36.612 1.00 91.94 90 VAL A CA 1
ATOM 723 C C . VAL A 1 90 ? -19.699 -12.576 36.292 1.00 91.94 90 VAL A C 1
ATOM 725 O O . VAL A 1 90 ? -19.600 -11.730 35.412 1.00 91.94 90 VAL A O 1
ATOM 728 N N . GLU A 1 91 ? -20.805 -12.731 37.020 1.00 92.00 91 GLU A N 1
ATOM 729 C CA . GLU A 1 91 ? -22.004 -11.894 36.869 1.00 92.00 91 GLU A CA 1
ATOM 730 C C . GLU A 1 91 ? -21.684 -10.411 37.117 1.00 92.00 91 GLU A C 1
ATOM 732 O O . GLU A 1 91 ? -22.014 -9.572 36.284 1.00 92.00 91 GLU A O 1
ATOM 737 N N . GLY A 1 92 ? -20.933 -10.092 38.176 1.00 93.56 92 GLY A N 1
ATOM 738 C CA . GLY A 1 92 ? -20.516 -8.716 38.462 1.00 93.56 92 GLY A CA 1
ATOM 739 C C . GLY A 1 92 ? -19.521 -8.133 37.448 1.00 93.56 92 GLY A C 1
ATOM 740 O O . GLY A 1 92 ? -19.464 -6.919 37.258 1.00 93.56 92 GLY A O 1
ATOM 741 N N . LEU A 1 93 ? -18.718 -8.962 36.772 1.00 94.06 93 LEU A N 1
ATOM 742 C CA . LEU A 1 93 ? -17.875 -8.499 35.663 1.00 94.06 93 LEU A CA 1
ATOM 743 C C . LEU A 1 93 ? -18.710 -8.206 34.408 1.00 94.06 93 LEU A C 1
ATOM 745 O O . LEU A 1 93 ? -18.445 -7.222 33.724 1.00 94.06 93 LEU A O 1
ATOM 749 N N . ILE A 1 94 ? -19.719 -9.037 34.128 1.00 94.81 94 ILE A N 1
ATOM 750 C CA . ILE A 1 94 ? -20.653 -8.836 33.014 1.00 94.81 94 ILE A CA 1
ATOM 751 C C . ILE A 1 94 ? -21.415 -7.520 33.188 1.00 94.81 94 ILE A C 1
ATOM 753 O O . ILE A 1 94 ? -21.408 -6.708 32.270 1.00 94.81 94 ILE A O 1
ATOM 757 N N . GLU A 1 95 ? -21.997 -7.286 34.364 1.00 94.94 95 GLU A N 1
ATOM 758 C CA . GLU A 1 95 ? -22.790 -6.082 34.646 1.00 94.94 95 GLU A CA 1
ATOM 759 C C . GLU A 1 95 ? -21.957 -4.799 34.499 1.00 94.94 95 GLU A C 1
ATOM 761 O O . GLU A 1 95 ? -22.365 -3.853 33.828 1.00 94.94 95 GLU A O 1
ATOM 766 N N . ARG A 1 96 ? -20.736 -4.776 35.053 1.00 94.44 96 ARG A N 1
ATOM 767 C CA . ARG A 1 96 ? -19.835 -3.620 34.903 1.00 94.44 96 ARG A CA 1
ATOM 768 C C . ARG A 1 96 ? -19.419 -3.387 33.451 1.00 94.44 96 ARG A C 1
ATOM 770 O O . ARG A 1 96 ? -19.277 -2.239 33.041 1.00 94.44 96 ARG A O 1
ATOM 777 N N . TYR A 1 97 ? -19.213 -4.450 32.672 1.00 94.94 97 TYR A N 1
ATOM 778 C CA . TYR A 1 97 ? -18.934 -4.311 31.244 1.00 94.94 97 TYR A CA 1
ATOM 779 C C . TYR A 1 97 ? -20.122 -3.731 30.482 1.00 94.94 97 TYR A C 1
ATOM 781 O O . TYR A 1 97 ? -19.919 -2.850 29.654 1.00 94.94 97 TYR A O 1
ATOM 789 N N . GLU A 1 98 ? -21.339 -4.193 30.764 1.00 94.06 98 GLU A N 1
ATOM 790 C CA . GLU A 1 98 ? -22.554 -3.679 30.124 1.00 94.06 98 GLU A CA 1
ATOM 791 C C . GLU A 1 98 ? -22.728 -2.181 30.376 1.00 94.06 98 GLU A C 1
ATOM 793 O O . GLU A 1 98 ? -22.956 -1.442 29.427 1.00 94.06 98 GLU A O 1
ATOM 798 N N . GLN A 1 99 ? -22.487 -1.712 31.603 1.00 91.94 99 GLN A N 1
ATOM 799 C CA . GLN A 1 99 ? -22.527 -0.280 31.928 1.00 91.94 99 GLN A CA 1
ATOM 800 C C . GLN A 1 99 ? -21.517 0.544 31.110 1.00 91.94 99 GLN A C 1
ATOM 802 O O . GLN A 1 99 ? -21.851 1.606 30.586 1.00 91.94 99 GLN A O 1
ATOM 807 N N . VAL A 1 100 ? -20.277 0.060 30.975 1.00 90.88 100 VAL A N 1
ATOM 808 C CA . VAL A 1 100 ? -19.250 0.726 30.149 1.00 90.88 100 VAL A CA 1
ATOM 809 C C . VAL A 1 100 ? -19.624 0.679 28.666 1.00 90.88 100 VAL A C 1
ATOM 811 O O . VAL A 1 100 ? -19.369 1.629 27.928 1.00 90.88 100 VAL A O 1
ATOM 814 N N . TYR A 1 101 ? -20.231 -0.418 28.218 1.00 93.00 101 TYR A N 1
ATOM 815 C CA . TYR A 1 101 ? -20.671 -0.585 26.839 1.00 93.00 101 TYR A CA 1
ATOM 816 C C . TYR A 1 101 ? -21.828 0.350 26.481 1.00 93.00 101 TYR A C 1
ATOM 818 O O . TYR A 1 101 ? -21.794 0.961 25.417 1.00 93.00 101 TYR A O 1
ATOM 826 N N . GLU A 1 102 ? -22.795 0.533 27.378 1.00 91.12 102 GLU A N 1
ATOM 827 C CA . GLU A 1 102 ? -23.869 1.519 27.220 1.00 91.12 102 GLU A CA 1
ATOM 828 C C . GLU A 1 102 ? -23.299 2.939 27.099 1.00 91.12 102 GLU A C 1
ATOM 830 O O . GLU A 1 102 ? -23.602 3.647 26.143 1.00 91.12 102 GLU A O 1
ATOM 835 N N . GLN A 1 103 ? -22.377 3.333 27.986 1.00 85.44 103 GLN A N 1
ATOM 836 C CA . GLN A 1 103 ? -21.717 4.645 27.899 1.00 85.44 103 GLN A CA 1
ATOM 837 C C . GLN A 1 103 ? -20.907 4.814 26.608 1.00 85.44 103 GLN A C 1
ATOM 839 O O . GLN A 1 103 ? -20.868 5.905 26.030 1.00 85.44 103 GLN A O 1
ATOM 844 N N . TYR A 1 104 ? -20.286 3.738 26.120 1.00 87.69 104 TYR A N 1
ATOM 845 C CA . TYR A 1 104 ? -19.642 3.749 24.816 1.00 87.69 104 TYR A CA 1
ATOM 846 C C . TYR A 1 104 ? -20.645 4.007 23.689 1.00 87.69 104 TYR A C 1
ATOM 848 O O . TYR A 1 104 ? -20.382 4.883 22.873 1.00 87.69 104 TYR A O 1
ATOM 856 N N . GLN A 1 105 ? -21.774 3.299 23.645 1.00 88.81 105 GLN A N 1
ATOM 857 C CA . GLN A 1 105 ? -22.764 3.461 22.575 1.00 88.81 105 GLN A CA 1
ATOM 858 C C . GLN A 1 105 ? -23.446 4.833 22.603 1.00 88.81 105 GLN A C 1
ATOM 860 O O . GLN A 1 105 ? -23.636 5.442 21.551 1.00 88.81 105 GLN A O 1
ATOM 865 N N . ASP A 1 106 ? -23.771 5.333 23.794 1.00 84.81 106 ASP A N 1
ATOM 866 C CA . ASP A 1 106 ? -24.576 6.546 23.944 1.00 84.81 106 ASP A CA 1
ATOM 867 C C . ASP A 1 106 ? -23.747 7.833 23.876 1.00 84.81 106 ASP A C 1
ATOM 869 O O . ASP A 1 106 ? -24.238 8.863 23.411 1.00 84.81 106 ASP A O 1
ATOM 873 N N . ILE A 1 107 ? -22.498 7.799 24.354 1.00 81.31 107 ILE A N 1
ATOM 874 C CA . ILE A 1 107 ? -21.675 9.004 24.527 1.00 81.31 107 ILE A CA 1
ATOM 875 C C . ILE A 1 107 ? -20.447 8.955 23.627 1.00 81.31 107 ILE A C 1
ATOM 877 O O . ILE A 1 107 ? -20.227 9.861 22.830 1.00 81.31 107 ILE A O 1
ATOM 881 N N . ILE A 1 108 ? -19.623 7.915 23.749 1.00 81.25 108 ILE A N 1
ATOM 882 C CA . ILE A 1 108 ? -18.296 7.909 23.119 1.00 81.25 108 ILE A CA 1
ATOM 883 C C . ILE A 1 108 ? -18.415 7.670 21.609 1.00 81.25 108 ILE A C 1
ATOM 885 O O . ILE A 1 108 ? -17.821 8.396 20.822 1.00 81.25 108 ILE A O 1
ATOM 889 N N . GLN A 1 109 ? -19.186 6.680 21.168 1.00 84.94 109 GLN A N 1
ATOM 890 C CA . GLN A 1 109 ? -19.288 6.308 19.759 1.00 84.94 109 GLN A CA 1
ATOM 891 C C . GLN A 1 109 ? -19.750 7.480 18.866 1.00 84.94 109 GLN A C 1
ATOM 893 O O . GLN A 1 109 ? -19.044 7.756 17.892 1.00 84.94 109 GLN A O 1
ATOM 898 N N . PRO A 1 110 ? -20.823 8.232 19.190 1.00 82.56 110 PRO A N 1
ATOM 899 C CA . PRO A 1 110 ? -21.273 9.347 18.354 1.00 82.56 110 PRO A CA 1
ATOM 900 C C . PRO A 1 110 ? -20.254 10.488 18.237 1.00 82.56 110 PRO A C 1
ATOM 902 O O . PRO A 1 110 ? -20.159 11.120 17.185 1.00 82.56 110 PRO A O 1
ATOM 905 N N . LEU A 1 111 ? -19.464 10.742 19.289 1.00 76.69 111 LEU A N 1
ATOM 906 C CA . LEU A 1 111 ? -18.449 11.806 19.298 1.00 76.69 111 LEU A CA 1
ATOM 907 C C . LEU A 1 111 ? -17.311 11.540 18.305 1.00 76.69 111 LEU A C 1
ATOM 909 O O . LEU A 1 111 ? -16.733 12.473 17.749 1.00 76.69 111 LEU A O 1
ATOM 913 N N . PHE A 1 112 ? -16.994 10.268 18.065 1.00 79.44 112 PHE A N 1
ATOM 914 C CA . PHE A 1 112 ? -15.868 9.870 17.224 1.00 79.44 112 PHE A CA 1
ATOM 915 C C . PHE A 1 112 ? -16.279 9.345 15.850 1.00 79.44 112 PHE A C 1
ATOM 917 O O . PHE A 1 112 ? -15.440 9.323 14.953 1.00 79.44 112 PHE A O 1
ATOM 924 N N . GLU A 1 113 ? -17.541 8.961 15.641 1.00 80.44 113 GLU A N 1
ATOM 925 C CA . GLU A 1 113 ? -18.003 8.357 14.386 1.00 80.44 113 GLU A CA 1
ATOM 926 C C . GLU A 1 113 ? -17.684 9.235 13.168 1.00 80.44 113 GLU A C 1
ATOM 928 O O . GLU A 1 113 ? -17.058 8.775 12.210 1.00 80.44 113 GLU A O 1
ATOM 933 N N . HIS A 1 114 ? -18.012 10.528 13.235 1.00 74.00 114 HIS A N 1
ATOM 934 C CA . HIS A 1 114 ? -17.709 11.468 12.157 1.00 74.00 114 HIS A CA 1
ATOM 935 C C . HIS A 1 114 ? -16.203 11.668 11.943 1.00 74.00 114 HIS A C 1
ATOM 937 O O . HIS A 1 114 ? -15.742 11.635 10.802 1.00 74.00 114 HIS A O 1
ATOM 943 N N . ALA A 1 115 ? -15.428 11.822 13.018 1.00 73.62 115 ALA A N 1
ATOM 944 C CA . ALA A 1 115 ? -13.987 12.055 12.935 1.00 73.62 115 ALA A CA 1
ATOM 945 C C . ALA A 1 115 ? -13.228 10.828 12.398 1.00 73.62 115 ALA A C 1
ATOM 947 O O . ALA A 1 115 ? -12.308 10.955 11.590 1.00 73.62 115 ALA A O 1
ATOM 948 N N . VAL A 1 116 ? -13.648 9.622 12.787 1.00 78.50 116 VAL A N 1
ATOM 949 C CA . VAL A 1 116 ? -13.109 8.358 12.270 1.00 78.50 116 VAL A CA 1
ATOM 950 C C . VAL A 1 116 ? -13.452 8.186 10.791 1.00 78.50 116 VAL A C 1
ATOM 952 O O . VAL A 1 116 ? -12.600 7.745 10.016 1.00 78.50 116 VAL A O 1
ATOM 955 N N . LEU A 1 117 ? -14.678 8.524 10.380 1.00 79.88 117 LEU A N 1
ATOM 956 C CA . LEU A 1 117 ? -15.077 8.480 8.972 1.00 79.88 117 LEU A CA 1
ATOM 957 C C . LEU A 1 117 ? -14.271 9.470 8.131 1.00 79.88 117 LEU 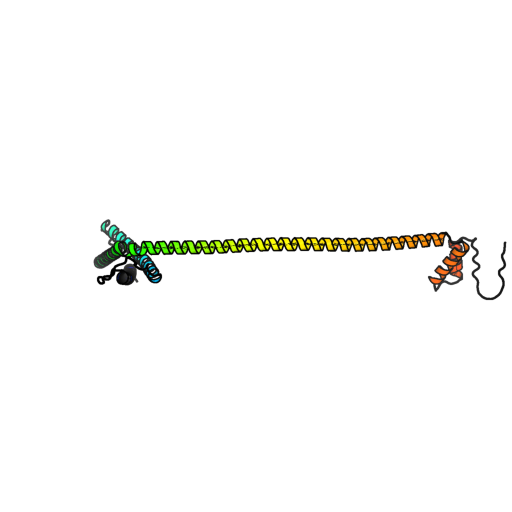A C 1
ATOM 959 O O . LEU A 1 117 ? -13.774 9.094 7.071 1.00 79.88 117 LEU A O 1
ATOM 963 N N . GLU A 1 118 ? -14.088 10.697 8.615 1.00 78.69 118 GLU A N 1
ATOM 964 C CA . GLU A 1 118 ? -13.292 11.713 7.930 1.00 78.69 118 GLU A CA 1
ATOM 965 C C . GLU A 1 118 ? -11.819 11.299 7.810 1.00 78.69 118 GLU A C 1
ATOM 967 O O . GLU A 1 118 ? -11.237 11.414 6.731 1.00 78.69 118 GLU A O 1
ATOM 972 N N . GLU A 1 119 ? -11.229 10.7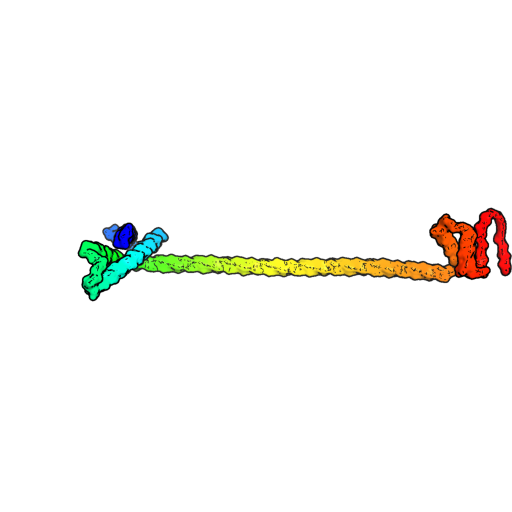35 8.867 1.00 80.56 119 GLU A N 1
ATOM 973 C CA . GLU A 1 119 ? -9.852 10.237 8.838 1.00 80.56 119 GLU A CA 1
ATOM 974 C C . GLU A 1 119 ? -9.691 9.057 7.868 1.00 80.56 119 GLU A C 1
ATOM 976 O O . GLU A 1 119 ? -8.743 9.024 7.079 1.00 80.56 119 GLU A O 1
ATOM 981 N N . LYS A 1 120 ? -10.640 8.111 7.852 1.00 80.31 120 LYS A N 1
ATOM 982 C CA . LYS A 1 120 ? -10.656 7.010 6.872 1.00 80.31 120 LYS A CA 1
ATOM 983 C C . LYS A 1 120 ? -10.741 7.538 5.440 1.00 80.31 120 LYS A C 1
ATOM 985 O O . LYS A 1 120 ? -10.002 7.077 4.567 1.00 80.31 120 LYS A O 1
ATOM 990 N N . ASP A 1 121 ? -11.596 8.525 5.198 1.00 85.00 121 ASP A N 1
ATOM 991 C CA . ASP A 1 121 ? -11.733 9.170 3.893 1.00 85.00 121 ASP A CA 1
ATOM 992 C C . ASP A 1 121 ? -10.464 9.936 3.492 1.00 85.00 121 ASP A C 1
ATOM 994 O O . ASP A 1 121 ? -10.038 9.874 2.335 1.00 85.00 121 ASP A O 1
ATOM 998 N N . ARG A 1 122 ? -9.823 10.625 4.442 1.00 83.56 122 ARG A N 1
ATOM 999 C CA . ARG A 1 122 ? -8.551 11.328 4.240 1.00 83.56 122 ARG A CA 1
ATOM 1000 C C . ARG A 1 122 ? -7.449 10.356 3.832 1.00 83.56 122 ARG A C 1
ATOM 1002 O O . ARG A 1 122 ? -6.784 10.589 2.821 1.00 83.56 122 ARG A O 1
ATOM 1009 N N . LEU A 1 123 ? -7.307 9.250 4.564 1.00 82.62 123 LEU A N 1
ATOM 1010 C CA . LEU A 1 123 ? -6.343 8.191 4.264 1.00 82.62 123 LEU A CA 1
ATOM 1011 C C . LEU A 1 123 ? -6.611 7.550 2.896 1.00 82.62 123 LEU A C 1
ATOM 1013 O O . LEU A 1 123 ? -5.664 7.319 2.143 1.00 82.62 123 LEU A O 1
ATOM 1017 N N . ARG A 1 124 ? -7.883 7.335 2.526 1.00 87.56 124 ARG A N 1
ATOM 1018 C CA . ARG A 1 124 ? -8.255 6.833 1.191 1.00 87.56 124 ARG A CA 1
ATOM 1019 C C . ARG A 1 124 ? -7.795 7.785 0.085 1.00 87.56 124 ARG A C 1
ATOM 1021 O O . ARG A 1 124 ? -7.104 7.355 -0.834 1.00 87.56 124 ARG A O 1
ATOM 1028 N N . ARG A 1 125 ? -8.103 9.083 0.195 1.00 88.12 125 ARG A N 1
ATOM 1029 C CA . ARG A 1 125 ? -7.691 10.101 -0.796 1.00 88.12 125 ARG A CA 1
ATOM 1030 C C . ARG A 1 125 ? -6.171 10.242 -0.892 1.00 88.12 125 ARG A C 1
ATOM 1032 O O . ARG A 1 125 ? -5.632 10.582 -1.943 1.00 88.12 125 ARG A O 1
ATOM 1039 N N . GLU A 1 126 ? -5.456 10.051 0.211 1.00 90.44 126 GLU A N 1
ATOM 1040 C CA . GLU A 1 126 ? -3.994 10.075 0.217 1.00 90.44 126 GLU A CA 1
ATOM 1041 C C . GLU A 1 126 ? -3.388 8.836 -0.455 1.00 90.44 126 GLU A C 1
ATOM 1043 O O . GLU A 1 126 ? -2.460 8.971 -1.252 1.00 90.44 126 GLU A O 1
ATOM 1048 N N . GLU A 1 127 ? -3.931 7.646 -0.198 1.00 90.31 127 GLU A N 1
ATOM 1049 C CA . GLU A 1 127 ? -3.520 6.418 -0.885 1.00 90.31 127 GLU A CA 1
ATOM 1050 C C . GLU A 1 127 ? -3.804 6.493 -2.392 1.00 90.31 127 GLU A C 1
ATOM 1052 O O . GLU A 1 127 ? -2.922 6.186 -3.192 1.00 90.31 127 GLU A O 1
ATOM 1057 N N . GLU A 1 128 ? -4.979 6.986 -2.794 1.00 91.12 128 GLU A N 1
ATOM 1058 C CA . GLU A 1 128 ? -5.333 7.201 -4.205 1.00 91.12 128 GLU A CA 1
ATOM 1059 C C . GLU A 1 128 ? -4.340 8.139 -4.910 1.00 91.12 128 GLU A C 1
ATOM 1061 O O . GLU A 1 128 ? -3.895 7.850 -6.023 1.00 91.12 128 GLU A O 1
ATOM 1066 N N . ARG A 1 129 ? -3.925 9.231 -4.249 1.00 91.44 129 ARG A N 1
ATOM 1067 C CA . ARG A 1 129 ? -2.880 10.128 -4.772 1.00 91.44 129 ARG A CA 1
ATOM 1068 C C . ARG A 1 129 ? -1.543 9.407 -4.933 1.00 91.44 129 ARG A C 1
ATOM 1070 O O . ARG A 1 129 ? -0.964 9.455 -6.013 1.00 91.44 129 ARG A O 1
ATOM 1077 N N . ARG A 1 130 ? -1.097 8.661 -3.916 1.00 90.19 130 ARG A N 1
ATOM 1078 C CA . ARG A 1 130 ? 0.154 7.884 -3.987 1.00 90.19 130 ARG A CA 1
ATOM 1079 C C . ARG A 1 130 ? 0.126 6.830 -5.098 1.00 90.19 130 ARG A C 1
ATOM 1081 O O . ARG A 1 130 ? 1.150 6.588 -5.734 1.00 90.19 130 ARG A O 1
ATOM 1088 N N . GLN A 1 131 ? -1.018 6.193 -5.343 1.00 90.62 131 GLN A N 1
ATOM 1089 C CA . GLN A 1 131 ? -1.172 5.233 -6.440 1.00 90.62 131 GLN A CA 1
ATOM 1090 C C . GLN A 1 131 ? -1.139 5.911 -7.808 1.00 90.62 131 GLN A C 1
ATOM 1092 O O . GLN A 1 131 ? -0.481 5.402 -8.718 1.00 90.62 131 GLN A O 1
ATOM 1097 N N . LYS A 1 132 ? -1.788 7.071 -7.944 1.00 93.94 132 LYS A N 1
ATOM 1098 C CA . LYS A 1 132 ? -1.726 7.875 -9.164 1.00 93.94 132 LYS A CA 1
ATOM 1099 C C . LYS A 1 132 ? -0.292 8.302 -9.479 1.00 93.94 132 LYS A C 1
ATOM 1101 O O . LYS A 1 132 ? 0.176 8.040 -10.580 1.00 93.94 132 LYS A O 1
ATOM 1106 N N . ASP A 1 133 ? 0.432 8.843 -8.503 1.00 90.94 133 ASP A N 1
ATOM 1107 C CA . ASP A 1 133 ? 1.818 9.289 -8.694 1.00 90.94 133 ASP A CA 1
ATOM 1108 C C . ASP A 1 133 ? 2.738 8.138 -9.136 1.00 90.94 133 ASP A C 1
ATOM 1110 O O . ASP A 1 133 ? 3.589 8.308 -10.010 1.00 90.94 133 ASP A O 1
ATOM 1114 N N . LYS A 1 134 ? 2.543 6.932 -8.580 1.00 92.06 134 LYS A N 1
ATOM 1115 C CA . LYS A 1 134 ? 3.263 5.724 -9.019 1.00 92.06 134 LYS A CA 1
ATOM 1116 C C . LYS A 1 134 ? 2.952 5.366 -10.469 1.00 92.06 134 LYS A C 1
ATOM 1118 O O . LYS A 1 134 ? 3.864 5.003 -11.207 1.00 92.06 134 LYS A O 1
ATOM 1123 N N . LYS A 1 135 ? 1.683 5.447 -10.873 1.00 93.00 135 LYS A N 1
ATOM 1124 C CA . LYS A 1 135 ? 1.269 5.149 -12.246 1.00 93.00 135 LYS A CA 1
ATOM 1125 C C . LYS A 1 135 ? 1.861 6.160 -13.229 1.00 93.00 135 LYS A C 1
ATOM 1127 O O . LYS A 1 135 ? 2.473 5.751 -14.210 1.00 93.00 135 LYS A O 1
ATOM 1132 N N . ASP A 1 136 ? 1.770 7.448 -12.910 1.00 91.81 136 ASP A N 1
ATOM 1133 C CA . ASP A 1 136 ? 2.313 8.533 -13.731 1.00 91.81 136 ASP A CA 1
ATOM 1134 C C . ASP A 1 136 ? 3.847 8.416 -13.867 1.00 91.81 136 ASP A C 1
ATOM 1136 O O . ASP A 1 136 ? 4.409 8.682 -14.931 1.00 91.81 136 ASP A O 1
ATOM 1140 N N . ALA A 1 137 ? 4.546 7.970 -12.815 1.00 92.69 137 ALA A N 1
ATOM 1141 C CA . ALA A 1 137 ? 5.985 7.703 -12.867 1.00 92.69 137 ALA A CA 1
ATOM 1142 C C . ALA A 1 137 ? 6.340 6.526 -13.795 1.00 92.69 137 ALA A C 1
ATOM 1144 O O . ALA A 1 137 ? 7.309 6.613 -14.549 1.00 92.69 137 ALA A O 1
ATOM 1145 N N . ILE A 1 138 ? 5.552 5.446 -13.769 1.00 93.12 138 ILE A N 1
ATOM 1146 C CA . ILE A 1 138 ? 5.740 4.291 -14.659 1.00 93.12 138 ILE A CA 1
ATOM 1147 C C . ILE A 1 138 ? 5.474 4.685 -16.115 1.00 93.12 138 ILE A C 1
ATOM 1149 O O . ILE A 1 138 ? 6.263 4.335 -16.989 1.00 93.12 138 ILE A O 1
ATOM 1153 N N . GLU A 1 139 ? 4.398 5.429 -16.385 1.00 92.94 139 GLU A N 1
ATOM 1154 C CA . GLU A 1 139 ? 4.070 5.889 -17.741 1.00 92.94 139 GLU A CA 1
ATOM 1155 C C . GLU A 1 139 ? 5.204 6.751 -18.324 1.00 92.94 139 GLU A C 1
ATOM 1157 O O . GLU A 1 139 ? 5.634 6.512 -19.454 1.00 92.94 139 GLU A O 1
ATOM 1162 N N . LYS A 1 140 ? 5.781 7.663 -17.527 1.00 93.38 140 LYS A N 1
ATOM 1163 C CA . LYS A 1 140 ? 6.951 8.460 -17.939 1.00 93.38 140 LYS A CA 1
ATOM 1164 C C . LYS A 1 140 ? 8.202 7.618 -18.202 1.00 93.38 140 LYS A C 1
ATOM 1166 O O . LYS A 1 140 ? 8.915 7.892 -19.164 1.00 93.38 140 LYS A O 1
ATOM 1171 N N . ASP A 1 141 ? 8.487 6.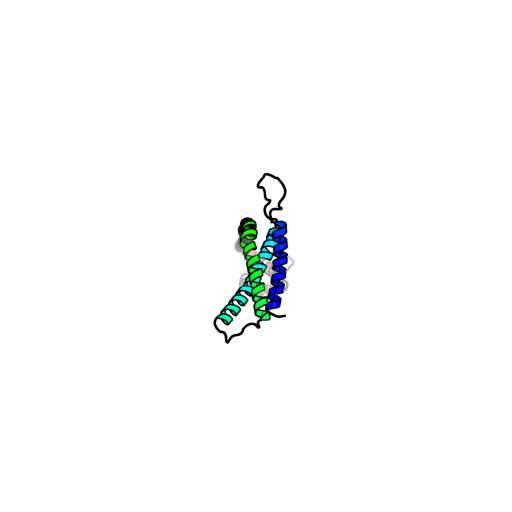613 -17.375 1.00 93.50 141 ASP A N 1
ATOM 1172 C CA . ASP A 1 141 ? 9.638 5.718 -17.582 1.00 93.50 141 ASP A CA 1
ATOM 1173 C C . ASP A 1 141 ? 9.489 4.895 -18.874 1.00 93.50 141 ASP A C 1
ATOM 1175 O O . ASP A 1 141 ? 10.439 4.758 -19.648 1.00 93.50 141 ASP A O 1
ATOM 1179 N N . VAL A 1 142 ? 8.280 4.400 -19.156 1.00 93.62 142 VAL A N 1
ATOM 1180 C CA . VAL A 1 142 ? 7.971 3.685 -20.403 1.00 93.62 142 VAL A CA 1
ATOM 1181 C C . VAL A 1 142 ? 8.140 4.600 -21.615 1.00 93.62 142 VAL A C 1
ATOM 1183 O O . VAL A 1 142 ? 8.768 4.198 -22.598 1.00 93.62 142 VAL A O 1
ATOM 1186 N N . GLU A 1 143 ? 7.635 5.833 -21.547 1.00 92.81 143 GLU A N 1
ATOM 1187 C CA . GLU A 1 143 ? 7.780 6.809 -22.628 1.00 92.81 143 GLU A CA 1
ATOM 1188 C C . GLU A 1 143 ? 9.254 7.152 -22.885 1.00 92.81 143 GLU A C 1
ATOM 1190 O O . GLU A 1 143 ? 9.706 7.120 -24.032 1.00 92.81 143 GLU A O 1
ATOM 1195 N N . GLN A 1 144 ? 10.042 7.388 -21.831 1.00 93.81 144 GLN A N 1
ATOM 1196 C CA . GLN A 1 144 ? 11.479 7.624 -21.967 1.00 93.81 144 GLN A CA 1
ATOM 1197 C C . GLN A 1 144 ? 12.184 6.426 -22.605 1.00 93.81 144 GLN A C 1
ATOM 1199 O O . GLN A 1 144 ? 12.938 6.601 -23.560 1.00 93.81 144 GLN A O 1
ATOM 1204 N N . LYS A 1 145 ? 11.926 5.197 -22.143 1.00 93.00 145 LYS A N 1
ATOM 1205 C CA . LYS A 1 145 ? 12.520 3.987 -22.736 1.00 93.00 145 LYS A CA 1
ATOM 1206 C C . LYS A 1 145 ? 12.173 3.831 -24.214 1.00 93.00 145 LYS A C 1
ATOM 1208 O O . LYS A 1 145 ? 13.045 3.459 -24.998 1.00 93.00 145 LYS A O 1
ATOM 1213 N N . ALA A 1 146 ? 10.941 4.149 -24.608 1.00 94.44 146 ALA A N 1
ATOM 1214 C CA . ALA A 1 146 ? 10.537 4.142 -26.010 1.00 94.44 146 ALA A CA 1
ATOM 1215 C C . ALA A 1 146 ? 11.308 5.192 -26.831 1.00 94.44 146 ALA A C 1
ATOM 1217 O O . ALA A 1 146 ? 11.790 4.882 -27.922 1.00 94.44 146 ALA A O 1
ATOM 1218 N N . GLN A 1 147 ? 11.496 6.401 -26.291 1.00 93.31 147 GLN A N 1
ATOM 1219 C CA . GLN A 1 147 ? 12.310 7.445 -26.926 1.00 93.31 147 GLN A CA 1
ATOM 1220 C C . GLN A 1 147 ? 13.778 7.017 -27.074 1.00 93.31 147 GLN A C 1
ATOM 1222 O O . GLN A 1 147 ? 14.355 7.178 -28.150 1.00 93.31 147 GLN A O 1
ATOM 1227 N N . TRP A 1 148 ? 14.369 6.408 -26.040 1.00 94.00 148 TRP A N 1
ATOM 1228 C CA . TRP A 1 148 ? 15.727 5.857 -26.099 1.00 94.00 148 TRP A CA 1
ATOM 1229 C C . TRP A 1 148 ? 15.847 4.762 -27.160 1.00 94.00 148 TRP A C 1
ATOM 1231 O O . TRP A 1 148 ? 16.769 4.797 -27.972 1.00 94.00 148 TRP A O 1
ATOM 1241 N N . ALA A 1 149 ? 14.904 3.819 -27.203 1.00 93.94 149 ALA A N 1
ATOM 1242 C CA . ALA A 1 149 ? 14.895 2.757 -28.205 1.00 93.94 149 ALA A CA 1
ATOM 1243 C C . ALA A 1 149 ? 14.806 3.318 -29.635 1.00 93.94 149 ALA A C 1
ATOM 1245 O O . ALA A 1 149 ? 15.559 2.891 -30.511 1.00 93.94 149 ALA A O 1
ATOM 1246 N N . ALA A 1 150 ? 13.946 4.316 -29.862 1.00 94.44 150 ALA A N 1
ATOM 1247 C CA . ALA A 1 150 ? 13.832 4.993 -31.152 1.00 94.44 150 ALA A CA 1
ATOM 1248 C C . ALA A 1 150 ? 15.124 5.737 -31.533 1.00 94.44 150 ALA A C 1
ATOM 1250 O O . ALA A 1 150 ? 15.552 5.677 -32.688 1.00 94.44 150 ALA A O 1
ATOM 1251 N N . HIS A 1 151 ? 15.773 6.398 -30.568 1.00 93.62 151 HIS A N 1
ATOM 1252 C CA . HIS A 1 151 ? 17.058 7.060 -30.780 1.00 93.62 151 HIS A CA 1
ATOM 1253 C C . HIS A 1 151 ? 18.145 6.054 -31.181 1.00 93.62 151 HIS A C 1
ATOM 1255 O O . HIS A 1 151 ? 18.802 6.240 -32.202 1.00 93.62 151 HIS A O 1
ATOM 1261 N N . PHE A 1 152 ? 18.298 4.956 -30.433 1.00 92.50 152 PHE A N 1
ATOM 1262 C CA . PHE A 1 152 ? 19.288 3.922 -30.747 1.00 92.50 152 PHE A CA 1
ATOM 1263 C C . PHE A 1 152 ? 19.036 3.253 -32.100 1.00 92.50 152 PHE A C 1
ATOM 1265 O O . PHE A 1 152 ? 19.991 3.025 -32.843 1.00 92.50 152 PHE A O 1
ATOM 1272 N N . ASP A 1 153 ? 17.780 2.971 -32.460 1.00 94.56 153 ASP A N 1
ATOM 1273 C CA . ASP A 1 153 ? 17.465 2.393 -33.770 1.00 94.56 153 ASP A CA 1
ATOM 1274 C C . ASP A 1 153 ? 17.798 3.358 -34.917 1.00 94.56 153 ASP A C 1
ATOM 1276 O O . ASP A 1 153 ? 18.357 2.944 -35.936 1.00 94.56 153 ASP A O 1
ATOM 1280 N N . LYS A 1 154 ? 17.530 4.659 -34.735 1.00 94.75 154 LYS A N 1
ATOM 1281 C CA . LYS A 1 154 ? 17.919 5.692 -35.700 1.00 94.75 154 LYS A CA 1
ATOM 1282 C C . LYS A 1 154 ? 19.439 5.759 -35.856 1.00 94.75 154 LYS A C 1
ATOM 1284 O O . LYS A 1 154 ? 19.927 5.674 -36.981 1.00 94.75 154 LYS A O 1
ATOM 1289 N N . THR A 1 155 ? 20.182 5.837 -34.751 1.00 91.69 155 THR A N 1
ATOM 1290 C CA . THR A 1 155 ? 21.652 5.862 -34.778 1.00 91.69 155 THR A CA 1
ATOM 1291 C C . THR A 1 155 ? 22.223 4.607 -35.435 1.00 91.69 155 THR A C 1
ATOM 1293 O O . THR A 1 155 ? 23.145 4.699 -36.240 1.00 91.69 155 THR A O 1
ATOM 1296 N N . ARG A 1 156 ? 21.657 3.427 -35.153 1.00 93.38 156 ARG A N 1
ATOM 1297 C CA . ARG A 1 156 ? 22.083 2.168 -35.778 1.00 93.38 156 ARG A CA 1
ATOM 1298 C C . ARG A 1 156 ? 21.913 2.206 -37.296 1.00 93.38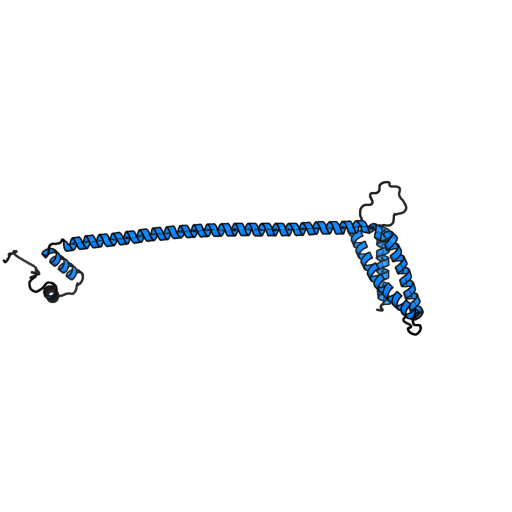 156 ARG A C 1
ATOM 1300 O O . ARG A 1 156 ? 22.852 1.872 -38.009 1.00 93.38 156 ARG A O 1
ATOM 1307 N N . LYS A 1 157 ? 20.752 2.655 -37.785 1.00 94.88 157 LYS A N 1
ATOM 1308 C CA . LYS A 1 157 ? 20.481 2.791 -39.226 1.00 94.88 157 LYS A CA 1
ATOM 1309 C C . LYS A 1 157 ? 21.407 3.804 -39.900 1.00 94.88 157 LYS A C 1
ATOM 1311 O O . LYS A 1 157 ? 21.810 3.595 -41.038 1.00 94.88 157 LYS A O 1
ATOM 1316 N N . GLU A 1 158 ? 21.740 4.898 -39.220 1.00 94.19 158 GLU A N 1
ATOM 1317 C CA . GLU A 1 158 ? 22.692 5.892 -39.731 1.00 94.19 158 GLU A CA 1
ATOM 1318 C C . GLU A 1 158 ? 24.114 5.324 -39.820 1.00 94.19 158 GLU A C 1
ATOM 1320 O O . GLU A 1 158 ? 24.771 5.503 -40.844 1.00 94.19 158 GLU A O 1
ATOM 1325 N N . MET A 1 159 ? 24.567 4.579 -38.805 1.00 93.00 159 MET A N 1
ATOM 1326 C CA . MET A 1 159 ? 25.866 3.900 -38.851 1.00 93.00 159 MET A CA 1
ATOM 1327 C C . MET A 1 159 ? 25.925 2.827 -39.941 1.00 93.00 159 MET A C 1
ATOM 1329 O O . MET A 1 159 ? 26.923 2.749 -40.651 1.00 93.00 159 MET A O 1
ATOM 1333 N N . GLU A 1 160 ? 24.862 2.037 -40.109 1.00 94.19 160 GLU A N 1
ATOM 1334 C CA . GLU A 1 160 ? 24.780 1.009 -41.152 1.00 94.19 160 GLU A CA 1
ATOM 1335 C C . GLU A 1 160 ? 24.861 1.623 -42.557 1.00 94.19 160 GLU A C 1
ATOM 1337 O O . GLU A 1 160 ? 25.621 1.144 -43.395 1.00 94.19 160 GLU A O 1
ATOM 1342 N N . ARG A 1 161 ? 24.161 2.740 -42.806 1.00 94.25 161 ARG A N 1
ATOM 1343 C CA . ARG A 1 161 ? 24.270 3.474 -44.079 1.00 94.25 161 ARG A CA 1
ATOM 1344 C C . ARG A 1 161 ? 25.671 4.031 -44.308 1.00 94.25 161 ARG A C 1
ATOM 1346 O O . ARG A 1 161 ? 26.221 3.851 -45.387 1.00 94.25 161 ARG A O 1
ATOM 1353 N N . ALA A 1 162 ? 26.267 4.656 -43.292 1.00 93.75 162 ALA A N 1
ATOM 1354 C CA . ALA A 1 162 ? 27.622 5.190 -43.397 1.00 93.75 162 ALA A CA 1
ATOM 1355 C C . ALA A 1 162 ? 28.661 4.085 -43.658 1.00 93.75 162 ALA A C 1
ATOM 1357 O O . ALA A 1 162 ? 29.650 4.314 -44.353 1.00 93.75 162 ALA A O 1
ATOM 1358 N N . GLN A 1 163 ? 28.447 2.884 -43.115 1.00 94.12 163 GLN A N 1
ATOM 1359 C CA . GLN A 1 163 ? 29.283 1.724 -43.403 1.00 94.12 163 GLN A CA 1
ATOM 1360 C C . GLN A 1 163 ? 29.095 1.240 -44.845 1.00 94.12 163 GLN A C 1
ATOM 1362 O O . GLN A 1 163 ? 30.089 1.071 -45.547 1.00 94.12 163 GLN A O 1
ATOM 1367 N N . GLN A 1 164 ? 27.853 1.096 -45.313 1.00 94.44 164 GLN A N 1
ATOM 1368 C CA . GLN A 1 164 ? 27.561 0.703 -46.697 1.00 94.44 164 GLN A CA 1
ATOM 1369 C C . GLN A 1 164 ? 28.150 1.687 -47.717 1.00 94.44 164 GLN A C 1
ATOM 1371 O O . GLN A 1 164 ? 28.706 1.264 -48.726 1.00 94.44 164 GLN A O 1
ATOM 1376 N N . GLU A 1 165 ? 28.089 2.994 -47.449 1.00 94.00 165 GLU A N 1
ATOM 1377 C CA . GLU A 1 165 ? 28.705 4.018 -48.303 1.00 94.00 165 GLU A CA 1
ATOM 1378 C C . GLU A 1 165 ? 30.233 3.882 -48.361 1.00 94.00 165 GLU A C 1
ATOM 1380 O O . GLU A 1 165 ? 30.828 4.035 -49.429 1.00 94.00 165 GLU A O 1
ATOM 1385 N N . ARG A 1 166 ? 30.882 3.556 -47.234 1.00 93.44 166 ARG A N 1
ATOM 1386 C CA . ARG A 1 166 ? 32.333 3.312 -47.194 1.00 93.44 166 ARG A CA 1
ATOM 1387 C C . ARG A 1 166 ? 32.716 2.056 -47.964 1.00 93.44 166 ARG A C 1
ATOM 1389 O O . ARG A 1 166 ? 33.645 2.117 -48.762 1.00 93.44 166 ARG A O 1
ATOM 1396 N N . GLU A 1 167 ? 31.995 0.959 -47.755 1.00 94.56 167 GLU A N 1
ATOM 1397 C CA . GLU A 1 167 ? 32.229 -0.307 -48.457 1.00 94.56 167 GLU A CA 1
ATOM 1398 C C . GLU A 1 167 ? 32.004 -0.154 -49.969 1.00 94.56 167 GLU A C 1
ATOM 1400 O O . GLU A 1 167 ? 32.803 -0.647 -50.764 1.00 94.56 167 GLU A O 1
ATOM 1405 N N . ALA A 1 168 ? 30.973 0.588 -50.386 1.00 94.31 168 ALA A N 1
ATOM 1406 C CA . ALA A 1 168 ? 30.725 0.893 -51.794 1.00 94.31 168 ALA A CA 1
ATOM 1407 C C . ALA A 1 168 ? 31.847 1.747 -52.408 1.00 94.31 168 ALA A C 1
ATOM 1409 O O . ALA A 1 168 ? 32.333 1.420 -53.490 1.00 94.31 168 ALA A O 1
ATOM 1410 N N . ALA A 1 169 ? 32.297 2.796 -51.711 1.00 93.19 169 ALA A N 1
ATOM 1411 C CA . ALA A 1 169 ? 33.387 3.652 -52.178 1.00 93.19 169 ALA A CA 1
ATOM 1412 C C . ALA A 1 169 ? 34.737 2.915 -52.239 1.00 93.19 169 ALA A C 1
ATOM 1414 O O . ALA A 1 169 ? 35.554 3.175 -53.122 1.00 93.19 169 ALA A O 1
ATOM 1415 N N . GLU A 1 170 ? 34.997 1.998 -51.305 1.00 93.00 170 GLU A N 1
ATOM 1416 C CA . GLU A 1 170 ? 36.197 1.160 -51.317 1.00 93.00 170 GLU A CA 1
ATOM 1417 C C . GLU A 1 170 ? 36.158 0.147 -52.462 1.00 93.00 170 GLU A C 1
ATOM 1419 O O . GLU A 1 170 ? 37.145 0.005 -53.185 1.00 93.00 170 GLU A O 1
ATOM 1424 N N . LYS A 1 171 ? 35.000 -0.480 -52.692 1.00 93.75 171 LYS A N 1
ATOM 1425 C CA . LYS A 1 171 ? 34.798 -1.375 -53.829 1.00 93.75 171 LYS A CA 1
ATOM 1426 C C . LYS A 1 171 ? 34.983 -0.654 -55.164 1.00 93.75 171 LYS A C 1
ATOM 1428 O O . LYS A 1 171 ? 35.697 -1.162 -56.017 1.00 93.75 171 LYS A O 1
ATOM 1433 N N . GLU A 1 172 ? 34.419 0.542 -55.332 1.00 92.69 172 GLU A N 1
ATOM 1434 C CA . GLU A 1 172 ? 34.590 1.334 -56.558 1.00 92.69 172 GLU A CA 1
ATOM 1435 C C . GLU A 1 172 ? 36.066 1.676 -56.817 1.00 92.69 172 GLU A C 1
ATOM 1437 O O . GLU A 1 172 ? 36.538 1.593 -57.951 1.00 92.69 172 GLU A O 1
ATOM 1442 N N . ARG A 1 173 ? 36.834 1.998 -55.766 1.00 92.62 173 ARG A N 1
ATOM 1443 C CA . ARG A 1 173 ? 38.285 2.213 -55.890 1.00 92.62 173 ARG A CA 1
ATOM 1444 C C . ARG A 1 173 ? 39.031 0.940 -56.274 1.00 92.62 173 ARG A C 1
ATOM 1446 O O . ARG A 1 173 ? 39.940 1.020 -57.095 1.00 92.62 173 ARG A O 1
ATOM 1453 N N . ALA A 1 174 ? 38.672 -0.202 -55.691 1.00 91.88 174 ALA A N 1
ATOM 1454 C CA . ALA A 1 174 ? 39.279 -1.486 -56.029 1.00 91.88 174 ALA A CA 1
ATOM 1455 C C . ALA A 1 174 ? 38.982 -1.878 -57.487 1.00 91.88 174 ALA A C 1
ATOM 1457 O O . ALA A 1 174 ? 39.905 -2.213 -58.226 1.00 91.88 174 ALA A O 1
ATOM 1458 N N . ASP A 1 175 ? 37.727 -1.739 -57.924 1.00 93.19 175 ASP A N 1
ATOM 1459 C CA . ASP A 1 175 ? 37.302 -2.006 -59.303 1.00 93.19 175 ASP A CA 1
ATOM 1460 C C . ASP A 1 175 ? 38.016 -1.064 -60.297 1.00 93.19 175 ASP A C 1
ATOM 1462 O O . ASP A 1 175 ? 38.445 -1.492 -61.371 1.00 93.19 175 ASP A O 1
ATOM 1466 N N . ALA A 1 176 ? 38.219 0.210 -59.934 1.00 92.31 176 ALA A N 1
ATOM 1467 C CA . ALA A 1 176 ? 38.976 1.164 -60.748 1.00 92.31 176 ALA A CA 1
ATOM 1468 C C . ALA A 1 176 ? 40.468 0.799 -60.861 1.00 92.31 176 ALA A C 1
ATOM 1470 O O . ALA A 1 176 ? 41.041 0.891 -61.949 1.00 92.31 176 ALA A O 1
ATOM 1471 N N . GLN A 1 177 ? 41.094 0.361 -59.763 1.00 92.25 177 GLN A N 1
ATOM 1472 C CA . GLN A 1 177 ? 42.488 -0.098 -59.765 1.00 92.25 177 GLN A CA 1
ATOM 1473 C C . GLN A 1 177 ? 42.674 -1.362 -60.614 1.00 92.25 177 GLN A C 1
ATOM 1475 O O . GLN A 1 177 ? 43.652 -1.462 -61.356 1.00 92.25 177 GLN A O 1
ATOM 1480 N N . ASP A 1 178 ? 41.733 -2.307 -60.544 1.00 93.75 178 ASP A N 1
ATOM 1481 C CA . ASP A 1 178 ? 41.768 -3.524 -61.360 1.00 93.75 178 ASP A CA 1
ATOM 1482 C C . ASP A 1 178 ? 41.584 -3.205 -62.854 1.00 93.75 178 ASP A C 1
ATOM 1484 O O . ASP A 1 178 ? 42.350 -3.674 -63.700 1.00 93.75 178 ASP A O 1
ATOM 1488 N N . ALA A 1 179 ? 40.649 -2.310 -63.192 1.00 92.69 179 ALA A N 1
ATOM 1489 C CA . ALA A 1 179 ? 40.466 -1.837 -64.563 1.00 92.69 179 ALA A CA 1
ATOM 1490 C C . ALA A 1 179 ? 41.728 -1.151 -65.123 1.00 92.69 179 ALA A C 1
ATOM 1492 O O . ALA A 1 179 ? 42.092 -1.388 -66.279 1.00 92.69 179 ALA A O 1
ATOM 1493 N N . GLU A 1 180 ? 42.425 -0.344 -64.315 1.00 92.06 180 GLU A N 1
ATOM 1494 C CA . GLU A 1 180 ? 43.693 0.288 -64.701 1.00 92.06 180 GLU A CA 1
ATOM 1495 C C . GLU A 1 180 ? 44.801 -0.753 -64.942 1.00 92.06 180 GLU A C 1
ATOM 1497 O O . GLU A 1 180 ? 45.538 -0.664 -65.927 1.00 92.06 180 GLU A O 1
ATOM 1502 N N . LEU A 1 181 ? 44.902 -1.773 -64.083 1.00 92.12 181 LEU A N 1
ATOM 1503 C CA . LEU A 1 181 ? 45.844 -2.885 -64.248 1.00 92.12 181 LEU A CA 1
ATOM 1504 C C . LEU A 1 181 ? 45.580 -3.674 -65.534 1.00 92.12 181 LEU A C 1
ATOM 1506 O O . LEU A 1 181 ? 46.521 -3.982 -66.269 1.00 92.12 181 LEU A O 1
ATOM 1510 N N . ILE A 1 182 ? 44.315 -3.976 -65.834 1.00 91.75 182 ILE A N 1
ATOM 1511 C CA . ILE A 1 182 ? 43.922 -4.665 -67.069 1.00 91.75 182 ILE A CA 1
ATOM 1512 C C . ILE A 1 182 ? 44.249 -3.802 -68.293 1.00 91.75 182 ILE A C 1
ATOM 1514 O O . ILE A 1 182 ? 44.771 -4.323 -69.279 1.00 91.75 182 ILE A O 1
ATOM 1518 N N . ALA A 1 183 ? 43.983 -2.493 -68.241 1.00 91.38 183 ALA A N 1
ATOM 1519 C CA . ALA A 1 183 ? 44.319 -1.571 -69.324 1.00 91.38 183 ALA A CA 1
ATOM 1520 C C . ALA A 1 183 ? 45.833 -1.534 -69.585 1.00 91.38 183 ALA A C 1
ATOM 1522 O O . ALA A 1 183 ? 46.254 -1.735 -70.723 1.00 91.38 183 ALA A O 1
ATOM 1523 N N . LYS A 1 184 ? 46.648 -1.404 -68.530 1.00 91.06 184 LYS A N 1
ATOM 1524 C CA . LYS A 1 184 ? 48.117 -1.450 -68.625 1.00 91.06 184 LYS A CA 1
ATOM 1525 C C . LYS A 1 184 ? 48.626 -2.769 -69.204 1.00 91.06 184 LYS A C 1
ATOM 1527 O O . LYS A 1 184 ? 49.515 -2.754 -70.048 1.00 91.06 184 LYS A O 1
ATOM 1532 N N . ARG A 1 185 ? 48.052 -3.911 -68.799 1.00 90.25 185 ARG A N 1
ATOM 1533 C CA . ARG A 1 185 ? 48.409 -5.220 -69.379 1.00 90.25 185 ARG A CA 1
ATOM 1534 C C . ARG A 1 185 ? 48.078 -5.298 -70.865 1.00 90.25 185 ARG A C 1
ATOM 1536 O O . ARG A 1 185 ? 48.899 -5.776 -71.632 1.00 90.25 185 ARG A O 1
ATOM 1543 N N . ARG A 1 186 ? 46.914 -4.799 -71.287 1.00 89.38 186 ARG A N 1
ATOM 1544 C CA . ARG A 1 186 ? 46.531 -4.781 -72.709 1.00 89.38 186 ARG A CA 1
ATOM 1545 C C . ARG A 1 186 ? 47.422 -3.865 -73.540 1.00 89.38 186 ARG A C 1
ATOM 1547 O O . ARG A 1 186 ? 47.782 -4.228 -74.654 1.00 89.38 186 ARG A O 1
ATOM 1554 N N . GLU A 1 187 ? 47.776 -2.691 -73.022 1.00 88.69 187 GLU A N 1
ATOM 1555 C CA . GLU A 1 187 ? 48.735 -1.797 -73.682 1.00 88.69 187 GLU A CA 1
ATOM 1556 C C . GLU A 1 187 ? 50.102 -2.470 -73.844 1.00 88.69 187 GLU A C 1
ATOM 1558 O O . GLU A 1 187 ? 50.698 -2.397 -74.918 1.00 88.69 187 GLU A O 1
ATOM 1563 N N . GLU A 1 188 ? 50.562 -3.182 -72.815 1.00 85.44 188 GLU A N 1
ATOM 1564 C CA . GLU A 1 188 ? 51.801 -3.959 -72.848 1.00 85.44 188 GLU A CA 1
ATOM 1565 C C . GLU A 1 188 ? 51.736 -5.120 -73.856 1.00 85.44 188 GLU A C 1
ATOM 1567 O O . GLU A 1 188 ? 52.641 -5.282 -74.671 1.00 85.44 188 GLU A O 1
ATOM 1572 N N . GLU A 1 189 ? 50.638 -5.880 -73.884 1.00 84.31 189 GLU A N 1
ATOM 1573 C CA . GLU A 1 189 ? 50.405 -6.940 -74.874 1.00 84.31 189 GLU A CA 1
ATOM 1574 C C . GLU A 1 189 ? 50.422 -6.392 -76.308 1.00 84.31 189 GLU A C 1
ATOM 1576 O O . GLU A 1 189 ? 51.081 -6.956 -77.183 1.00 84.31 189 GLU A O 1
ATOM 1581 N N . ILE A 1 190 ? 49.743 -5.266 -76.561 1.00 83.56 190 ILE A N 1
ATOM 1582 C CA . ILE A 1 190 ? 49.751 -4.597 -77.870 1.00 83.56 190 ILE A CA 1
ATOM 1583 C C . ILE A 1 190 ? 51.167 -4.140 -78.224 1.00 83.56 190 ILE A C 1
ATOM 1585 O O . ILE A 1 190 ? 51.602 -4.349 -79.359 1.00 83.56 190 ILE A O 1
ATOM 1589 N N . ARG A 1 191 ? 51.905 -3.558 -77.268 1.00 81.56 191 ARG A N 1
ATOM 1590 C CA . ARG A 1 191 ? 53.300 -3.144 -77.459 1.00 81.56 191 ARG A CA 1
ATOM 1591 C C . ARG A 1 191 ? 54.149 -4.328 -77.906 1.00 81.56 191 ARG A C 1
ATOM 1593 O O . ARG A 1 191 ? 54.746 -4.244 -78.977 1.00 81.56 191 ARG A O 1
ATOM 1600 N N . ILE A 1 192 ? 54.137 -5.431 -77.156 1.00 78.69 192 ILE A N 1
ATOM 1601 C CA . ILE A 1 192 ? 54.893 -6.652 -77.470 1.00 78.69 192 ILE A CA 1
ATOM 1602 C C . ILE A 1 192 ? 54.504 -7.196 -78.847 1.00 78.69 192 ILE A C 1
ATOM 1604 O O . ILE A 1 192 ? 55.377 -7.485 -79.661 1.00 78.69 192 ILE A O 1
ATOM 1608 N N . LEU A 1 193 ? 53.207 -7.303 -79.153 1.00 74.25 193 LEU A N 1
ATOM 1609 C CA . LEU A 1 193 ? 52.738 -7.823 -80.443 1.00 74.25 193 LEU A CA 1
ATOM 1610 C C . LEU A 1 193 ? 53.149 -6.932 -81.625 1.00 74.25 193 LEU A C 1
ATOM 1612 O O . LEU A 1 193 ? 53.457 -7.460 -82.696 1.00 74.25 193 LEU A O 1
ATOM 1616 N N . SER A 1 194 ? 53.192 -5.612 -81.420 1.00 73.62 194 SER A N 1
ATOM 1617 C CA . SER A 1 194 ? 53.575 -4.612 -82.426 1.00 73.62 194 SER A CA 1
ATOM 1618 C C . SER A 1 194 ? 55.085 -4.472 -82.655 1.00 73.62 194 SER A C 1
ATOM 1620 O O . SER A 1 194 ? 55.487 -3.825 -83.622 1.00 73.62 194 SER A O 1
ATOM 1622 N N . MET A 1 195 ? 55.924 -5.065 -81.798 1.00 77.56 195 MET A N 1
ATOM 1623 C CA . MET A 1 195 ? 57.376 -5.077 -81.989 1.00 77.56 195 MET A CA 1
ATOM 1624 C C . MET A 1 195 ? 57.754 -5.918 -83.213 1.00 77.56 195 MET A C 1
ATOM 1626 O O . MET A 1 195 ? 57.125 -6.942 -83.500 1.00 77.56 195 MET A O 1
ATOM 1630 N N . ASP A 1 196 ? 58.794 -5.497 -83.934 1.00 74.62 196 ASP A N 1
ATOM 1631 C CA . ASP A 1 196 ? 59.355 -6.320 -85.002 1.00 74.62 196 ASP A CA 1
ATOM 1632 C C . ASP A 1 196 ? 59.956 -7.622 -84.433 1.00 74.62 196 ASP A C 1
ATOM 1634 O O . ASP A 1 196 ? 60.308 -7.720 -83.252 1.00 74.62 196 ASP A O 1
ATOM 1638 N N . GLU A 1 197 ? 60.010 -8.658 -85.269 1.00 66.56 197 GLU A N 1
ATOM 1639 C CA . GLU A 1 197 ? 60.381 -10.010 -84.839 1.00 66.56 197 GLU A CA 1
ATOM 1640 C C . GLU A 1 197 ? 61.829 -10.078 -84.318 1.00 66.56 197 GLU A C 1
ATOM 1642 O O . GLU A 1 197 ? 62.112 -10.779 -83.347 1.00 66.56 197 GLU A O 1
ATOM 1647 N N . ASP A 1 198 ? 62.725 -9.268 -84.889 1.00 61.06 198 ASP A N 1
ATOM 1648 C CA . ASP A 1 198 ? 64.128 -9.179 -84.474 1.00 61.06 198 ASP A CA 1
ATOM 1649 C C . ASP A 1 198 ? 64.269 -8.541 -83.075 1.00 61.06 198 ASP A C 1
ATOM 1651 O O . ASP A 1 198 ? 65.075 -8.987 -82.250 1.00 61.06 198 ASP A O 1
ATOM 1655 N N . THR A 1 199 ? 63.450 -7.537 -82.758 1.00 65.88 199 THR A N 1
ATOM 1656 C CA . THR A 1 199 ? 63.433 -6.843 -81.465 1.00 65.88 199 THR A CA 1
ATOM 1657 C C . THR A 1 199 ? 62.756 -7.695 -80.393 1.00 65.88 199 THR A C 1
ATOM 1659 O O . THR A 1 199 ? 63.233 -7.722 -79.255 1.00 65.88 199 THR A O 1
ATOM 1662 N N . LYS A 1 200 ? 61.696 -8.447 -80.729 1.00 65.62 200 LYS A N 1
ATOM 1663 C CA . LYS A 1 200 ? 61.076 -9.433 -79.818 1.00 65.62 200 LYS A CA 1
ATOM 1664 C C . LYS A 1 200 ? 62.095 -10.468 -79.350 1.00 65.62 200 LYS A C 1
ATOM 1666 O O . LYS A 1 200 ? 62.256 -10.680 -78.149 1.00 65.62 200 LYS A O 1
ATOM 1671 N N . ILE A 1 201 ? 62.839 -11.040 -80.296 1.00 65.25 201 ILE A N 1
ATOM 1672 C CA . ILE A 1 201 ? 63.896 -12.017 -80.026 1.00 65.25 201 ILE A CA 1
ATOM 1673 C C . ILE A 1 201 ? 64.988 -11.403 -79.130 1.00 65.25 201 ILE A C 1
ATOM 1675 O O . ILE A 1 201 ? 65.376 -12.003 -78.126 1.00 65.25 201 ILE A O 1
ATOM 1679 N N . CYS A 1 202 ? 65.455 -10.186 -79.434 1.00 64.62 202 CYS A N 1
ATOM 1680 C CA . CYS A 1 202 ? 66.488 -9.521 -78.631 1.00 64.62 202 CYS A CA 1
ATOM 1681 C C . CYS A 1 202 ? 66.031 -9.189 -77.200 1.00 64.62 202 CYS A C 1
ATOM 1683 O O . CYS A 1 202 ? 66.844 -9.234 -76.275 1.00 64.62 202 CYS A O 1
ATOM 1685 N N . THR A 1 203 ? 64.753 -8.853 -77.012 1.00 68.31 203 THR A N 1
ATOM 1686 C CA . THR A 1 203 ? 64.203 -8.467 -75.703 1.00 68.31 203 THR A CA 1
ATOM 1687 C C . THR A 1 203 ? 63.952 -9.702 -74.839 1.00 68.31 203 THR A C 1
ATOM 1689 O O . THR A 1 203 ? 64.390 -9.726 -73.694 1.00 68.31 203 THR A O 1
ATOM 1692 N N . SER A 1 204 ? 63.404 -10.777 -75.416 1.00 66.06 204 SER A N 1
ATOM 1693 C CA . SER A 1 204 ? 63.242 -12.071 -74.736 1.00 66.06 204 SER A CA 1
ATOM 1694 C C . SER A 1 204 ? 64.584 -12.657 -74.270 1.00 66.06 204 SER A C 1
ATOM 1696 O O . SER A 1 204 ? 64.702 -13.150 -73.152 1.00 66.06 204 SER A O 1
ATOM 1698 N N . ILE A 1 205 ? 65.646 -12.529 -75.075 1.00 66.50 205 ILE A N 1
ATOM 1699 C CA . ILE A 1 205 ? 66.999 -12.953 -74.674 1.00 66.50 205 ILE A CA 1
ATOM 1700 C C . ILE A 1 205 ? 67.555 -12.111 -73.534 1.00 66.50 205 ILE A C 1
ATOM 1702 O O . ILE A 1 205 ? 68.235 -12.651 -72.664 1.00 66.50 205 ILE A O 1
ATOM 1706 N N . ARG A 1 206 ? 67.277 -10.805 -73.528 1.00 68.56 206 ARG A N 1
ATOM 1707 C CA . ARG A 1 206 ? 67.687 -9.921 -72.436 1.00 68.56 206 ARG A CA 1
ATOM 1708 C C . ARG A 1 206 ? 66.973 -10.286 -71.135 1.00 68.56 206 ARG A C 1
ATOM 1710 O O . ARG A 1 206 ? 67.653 -10.446 -70.132 1.00 68.56 206 ARG A O 1
ATOM 1717 N N . GLU A 1 207 ? 65.659 -10.488 -71.165 1.00 68.88 207 GLU A N 1
ATOM 1718 C CA . GLU A 1 207 ? 64.876 -10.892 -69.987 1.00 68.88 207 GLU A CA 1
ATOM 1719 C C . GLU A 1 207 ? 65.342 -12.250 -69.440 1.00 68.88 207 GLU A C 1
ATOM 1721 O O . GLU A 1 207 ? 65.588 -12.378 -68.245 1.00 68.88 207 GLU A O 1
ATOM 1726 N N . MET A 1 208 ? 65.601 -13.237 -70.309 1.00 66.00 208 MET A N 1
ATOM 1727 C CA . MET A 1 208 ? 66.183 -14.521 -69.888 1.00 66.00 208 MET A CA 1
ATOM 1728 C C . MET A 1 208 ? 67.577 -14.380 -69.256 1.00 66.00 208 MET A C 1
ATOM 1730 O O . MET A 1 208 ? 67.925 -15.151 -68.364 1.00 66.00 208 MET A O 1
ATOM 1734 N N . LEU A 1 209 ? 68.397 -13.435 -69.725 1.00 64.31 209 LEU A N 1
ATOM 1735 C CA . LEU A 1 209 ? 69.717 -13.157 -69.147 1.00 64.31 209 LEU A CA 1
ATOM 1736 C C . LEU A 1 209 ? 69.619 -12.432 -67.797 1.00 64.31 209 LEU A C 1
ATOM 1738 O O . LEU A 1 209 ? 70.475 -12.638 -66.938 1.00 64.31 209 LEU A O 1
ATOM 1742 N N . GLU A 1 210 ? 68.604 -11.588 -67.619 1.00 66.88 210 GLU A N 1
ATOM 1743 C CA . GLU A 1 210 ? 68.368 -10.825 -66.391 1.00 66.88 210 GLU A CA 1
ATOM 1744 C C . GLU A 1 210 ? 67.741 -11.696 -65.286 1.00 66.88 210 GLU A C 1
ATOM 1746 O O . GLU A 1 210 ? 68.199 -11.634 -64.143 1.00 66.88 210 GLU A O 1
ATOM 1751 N N . ASP A 1 211 ? 66.793 -12.580 -65.620 1.00 67.62 211 ASP A N 1
ATOM 1752 C CA . ASP A 1 211 ? 66.155 -13.498 -64.661 1.00 67.62 211 ASP A CA 1
ATOM 1753 C C . ASP A 1 211 ? 67.040 -14.700 -64.290 1.00 67.62 211 ASP A C 1
ATOM 1755 O O . ASP A 1 211 ? 66.944 -15.237 -63.184 1.00 67.62 211 ASP A O 1
ATOM 1759 N N . ASN A 1 212 ? 67.936 -15.128 -65.186 1.00 59.00 212 ASN A N 1
ATOM 1760 C CA . ASN A 1 212 ? 68.731 -16.346 -65.024 1.00 59.00 212 ASN A CA 1
ATOM 1761 C C . ASN A 1 212 ? 70.233 -16.034 -64.967 1.00 59.00 212 ASN A C 1
ATOM 1763 O O . ASN A 1 212 ? 71.026 -16.408 -65.833 1.00 59.00 212 ASN A O 1
ATOM 1767 N N . THR A 1 213 ? 70.643 -15.385 -63.877 1.00 55.12 213 THR A N 1
ATOM 1768 C CA . THR A 1 213 ? 72.028 -14.939 -63.606 1.00 55.12 213 THR A CA 1
ATOM 1769 C C . THR A 1 213 ? 73.099 -16.046 -63.594 1.00 55.12 213 THR A C 1
ATOM 1771 O O . THR A 1 213 ? 74.281 -15.742 -63.446 1.00 55.12 213 THR A O 1
ATOM 1774 N N . SER A 1 214 ? 72.732 -17.323 -63.762 1.00 54.56 214 SER A N 1
ATOM 1775 C CA . SER A 1 214 ? 73.646 -18.478 -63.685 1.00 54.56 214 SER A CA 1
ATOM 1776 C C . SER A 1 214 ? 73.722 -19.332 -64.958 1.00 54.56 214 SER A C 1
ATOM 1778 O O . SER A 1 214 ? 74.417 -20.347 -64.952 1.00 54.56 214 SER A O 1
ATOM 1780 N N . MET A 1 215 ? 73.020 -18.970 -66.037 1.00 63.41 215 MET A N 1
ATOM 1781 C CA . MET A 1 215 ? 72.953 -19.817 -67.231 1.00 63.41 215 MET A CA 1
ATOM 1782 C C . MET A 1 215 ? 74.188 -19.629 -68.128 1.00 63.41 215 MET A C 1
ATOM 1784 O O . MET A 1 215 ? 74.574 -18.510 -68.469 1.00 63.41 215 MET A O 1
ATOM 1788 N N . THR A 1 216 ? 74.835 -20.728 -68.518 1.00 59.12 216 THR A N 1
ATOM 1789 C CA . THR A 1 216 ? 76.018 -20.694 -69.388 1.00 59.12 216 THR A CA 1
ATOM 1790 C C . THR A 1 216 ? 75.628 -20.476 -70.854 1.00 59.12 216 THR A C 1
ATOM 1792 O O . THR A 1 216 ? 74.529 -20.804 -71.298 1.00 59.12 216 THR A O 1
ATOM 1795 N N . ILE A 1 217 ? 76.553 -19.952 -71.666 1.00 61.03 217 ILE A N 1
ATOM 1796 C CA . ILE A 1 217 ? 76.309 -19.636 -73.091 1.00 61.03 217 ILE A CA 1
ATOM 1797 C C . ILE A 1 217 ? 75.877 -20.871 -73.904 1.00 61.03 217 ILE A C 1
ATOM 1799 O O . ILE A 1 217 ? 75.140 -20.748 -74.884 1.00 61.03 217 ILE A O 1
ATOM 1803 N N . ALA A 1 218 ? 76.311 -22.067 -73.499 1.00 57.16 218 ALA A N 1
ATOM 1804 C CA . ALA A 1 218 ? 75.911 -23.323 -74.129 1.00 57.16 218 ALA A CA 1
ATOM 1805 C C . ALA A 1 218 ? 74.440 -23.676 -73.843 1.00 57.16 218 ALA A C 1
ATOM 1807 O O . ALA A 1 218 ? 73.723 -24.097 -74.749 1.00 57.16 218 ALA A O 1
ATOM 1808 N N . GLU A 1 219 ? 73.982 -23.449 -72.613 1.00 59.34 219 GLU A N 1
ATOM 1809 C CA . GLU A 1 219 ? 72.599 -23.696 -72.185 1.00 59.34 219 GLU A CA 1
ATOM 1810 C C . GLU A 1 219 ? 71.633 -22.696 -72.833 1.00 59.34 219 GLU A C 1
ATOM 1812 O O . GLU A 1 219 ? 70.572 -23.078 -73.323 1.00 59.34 219 GLU A O 1
ATOM 1817 N N . LEU A 1 220 ? 72.057 -21.436 -72.964 1.00 61.03 220 LEU A N 1
ATOM 1818 C CA . LEU A 1 220 ? 71.288 -20.383 -73.632 1.00 61.03 220 LEU A CA 1
ATOM 1819 C C . LEU A 1 220 ? 71.090 -20.668 -75.130 1.00 61.03 220 LEU A C 1
ATOM 1821 O O . LEU A 1 220 ? 70.004 -20.467 -75.672 1.00 61.03 220 LEU A O 1
ATOM 1825 N N . ARG A 1 221 ? 72.119 -21.209 -75.798 1.00 60.09 221 ARG A N 1
ATOM 1826 C CA . ARG A 1 221 ? 72.027 -21.654 -77.200 1.00 60.09 221 ARG A CA 1
ATOM 1827 C C . ARG A 1 221 ? 71.090 -22.845 -77.380 1.00 60.09 221 ARG A C 1
ATOM 1829 O O . ARG A 1 221 ? 70.358 -22.877 -78.363 1.00 60.09 221 ARG A O 1
ATOM 1836 N N . MET A 1 222 ? 71.110 -23.809 -76.461 1.00 61.56 222 MET A N 1
ATOM 1837 C CA . MET A 1 222 ? 70.223 -24.976 -76.515 1.00 61.56 222 MET A CA 1
ATOM 1838 C C . MET A 1 222 ? 68.749 -24.575 -76.382 1.00 61.56 222 MET A C 1
ATOM 1840 O O . MET A 1 222 ? 67.934 -25.035 -77.178 1.00 61.56 222 MET A O 1
ATOM 1844 N N . HIS A 1 223 ? 68.420 -23.677 -75.445 1.00 59.59 223 HIS A N 1
ATOM 1845 C CA . HIS A 1 223 ? 67.053 -23.174 -75.270 1.00 59.59 223 HIS A CA 1
ATOM 1846 C C . HIS A 1 223 ? 66.542 -22.412 -76.499 1.00 59.59 223 HIS A C 1
ATOM 1848 O O . HIS A 1 223 ? 65.455 -22.699 -76.998 1.00 59.59 223 HIS A O 1
ATOM 1854 N N . LEU A 1 224 ? 67.361 -21.517 -77.062 1.00 57.25 224 LEU A N 1
ATOM 1855 C CA . LEU A 1 224 ? 66.989 -20.740 -78.251 1.00 57.25 224 LEU A CA 1
ATOM 1856 C C . LEU A 1 224 ? 66.710 -21.609 -79.486 1.00 57.25 224 LEU A C 1
ATOM 1858 O O . LEU A 1 224 ? 65.820 -21.292 -80.269 1.00 57.25 224 LEU A O 1
ATOM 1862 N N . VAL A 1 225 ? 67.444 -22.711 -79.666 1.00 58.12 225 VAL A N 1
ATOM 1863 C CA . VAL A 1 225 ? 67.234 -23.638 -80.792 1.00 58.12 225 VAL A CA 1
ATOM 1864 C C . VAL A 1 225 ? 65.951 -24.459 -80.624 1.00 58.12 225 VAL A C 1
ATOM 1866 O O . VAL A 1 225 ? 65.316 -24.805 -81.623 1.00 58.12 225 VAL A O 1
ATOM 1869 N N . HIS A 1 226 ? 65.566 -24.767 -79.383 1.00 55.81 226 HIS A N 1
ATOM 1870 C CA . HIS A 1 226 ? 64.394 -25.590 -79.090 1.00 55.81 226 HIS A CA 1
ATOM 1871 C C . HIS A 1 226 ? 63.073 -24.812 -79.202 1.00 55.81 226 HIS A C 1
ATOM 1873 O O . HIS A 1 226 ? 62.114 -25.355 -79.749 1.00 55.81 226 HIS A O 1
ATOM 1879 N N . ASP A 1 227 ? 63.040 -23.552 -78.753 1.00 52.59 227 ASP A N 1
ATOM 1880 C CA . ASP A 1 227 ? 61.800 -22.760 -78.682 1.00 52.59 227 ASP A CA 1
ATOM 1881 C C . ASP A 1 227 ? 61.531 -21.904 -79.935 1.00 52.59 227 ASP A C 1
ATOM 1883 O O . ASP A 1 227 ? 60.375 -21.689 -80.293 1.00 52.59 227 ASP A O 1
ATOM 1887 N N . LEU A 1 228 ? 62.571 -21.451 -80.651 1.00 52.38 228 LEU A N 1
ATOM 1888 C CA . LEU A 1 228 ? 62.432 -20.600 -81.852 1.00 52.38 228 LEU A CA 1
ATOM 1889 C C . LEU A 1 228 ? 62.634 -21.369 -83.176 1.00 52.38 228 LEU A C 1
ATOM 1891 O O . LEU A 1 228 ? 62.423 -20.837 -84.269 1.00 52.38 228 LEU A O 1
ATOM 1895 N N . GLY A 1 229 ? 62.990 -22.654 -83.083 1.00 48.84 229 GLY A N 1
ATOM 1896 C CA . GLY A 1 229 ? 63.246 -23.540 -84.215 1.00 48.84 229 GLY A CA 1
ATOM 1897 C C . GLY A 1 229 ? 64.625 -23.336 -84.868 1.00 48.84 229 GLY A C 1
ATOM 1898 O O . GLY A 1 229 ? 65.272 -22.302 -84.721 1.00 48.84 229 GLY A O 1
ATOM 1899 N N . PRO A 1 230 ? 65.107 -24.308 -85.665 1.00 51.56 230 PRO A N 1
ATOM 1900 C CA . PRO A 1 230 ? 66.491 -24.342 -86.158 1.00 51.56 230 PRO A CA 1
ATOM 1901 C C . PRO A 1 230 ? 66.851 -23.257 -87.193 1.00 51.56 230 PRO A C 1
ATOM 1903 O O . PRO A 1 230 ? 67.971 -23.256 -87.700 1.00 51.56 230 PRO A O 1
ATOM 1906 N N . LYS A 1 231 ? 65.922 -22.358 -87.550 1.00 47.03 231 LYS A N 1
ATOM 1907 C CA . LYS A 1 231 ? 66.132 -21.309 -88.566 1.00 47.03 231 LYS A CA 1
ATOM 1908 C C . LYS A 1 231 ? 66.382 -19.911 -87.994 1.00 47.03 231 LYS A C 1
ATOM 1910 O O . LYS A 1 231 ? 66.808 -19.040 -88.748 1.00 47.03 231 LYS A O 1
ATOM 1915 N N . SER A 1 232 ? 66.179 -19.684 -86.700 1.00 47.03 232 SER A N 1
ATOM 1916 C CA . SER A 1 232 ? 66.528 -18.420 -86.046 1.00 47.03 232 SER A CA 1
ATOM 1917 C C . SER A 1 232 ? 67.991 -18.457 -85.601 1.00 47.03 232 SER A C 1
ATOM 1919 O O . SER A 1 232 ? 68.318 -18.806 -84.467 1.00 47.03 232 SER A O 1
ATOM 1921 N N . TYR A 1 233 ? 68.904 -18.140 -86.521 1.00 46.44 233 TYR A N 1
ATOM 1922 C CA . TYR A 1 233 ? 70.321 -17.985 -86.202 1.00 46.44 233 TYR A CA 1
ATOM 1923 C C . TYR A 1 233 ? 70.530 -16.728 -85.367 1.00 46.44 233 TYR A C 1
ATOM 1925 O O . TYR A 1 233 ? 70.580 -15.614 -85.887 1.00 46.44 233 TYR A O 1
ATOM 1933 N N . LEU A 1 234 ? 70.703 -16.922 -84.065 1.00 41.81 234 LEU A N 1
ATOM 1934 C CA . LEU A 1 234 ? 71.149 -15.858 -83.192 1.00 41.81 234 LEU A CA 1
ATOM 1935 C C . LEU A 1 234 ? 72.673 -15.737 -83.246 1.00 41.81 234 LEU A C 1
ATOM 1937 O O . LEU A 1 234 ? 73.402 -16.571 -82.702 1.00 41.81 234 LEU A O 1
ATOM 1941 N N . ASN A 1 235 ? 73.169 -14.675 -83.878 1.00 43.06 235 ASN A N 1
ATOM 1942 C CA . ASN A 1 235 ? 74.559 -14.254 -83.723 1.00 43.06 235 ASN A CA 1
ATOM 1943 C C . ASN A 1 235 ? 74.740 -13.645 -82.325 1.00 43.06 235 ASN A C 1
ATOM 1945 O O . ASN A 1 235 ? 74.708 -12.430 -82.147 1.00 43.06 235 ASN A O 1
ATOM 1949 N N . VAL A 1 236 ? 74.922 -14.503 -81.318 1.00 39.62 236 VAL A N 1
ATOM 1950 C CA . VAL A 1 236 ? 75.357 -14.077 -79.982 1.00 39.62 236 VAL A CA 1
ATOM 1951 C C . VAL A 1 236 ? 76.802 -13.586 -80.095 1.00 39.62 236 VAL A C 1
ATOM 1953 O O . VAL A 1 236 ? 77.731 -14.375 -80.282 1.00 39.62 236 VAL A O 1
ATOM 1956 N N . TYR A 1 237 ? 76.966 -12.268 -80.018 1.00 40.19 237 TYR A N 1
ATOM 1957 C CA . TYR A 1 237 ? 78.234 -11.550 -80.083 1.00 40.19 237 TYR A CA 1
ATOM 1958 C C . TYR A 1 237 ? 79.078 -11.854 -78.832 1.00 40.19 237 TYR A C 1
ATOM 1960 O O . TYR A 1 237 ? 78.715 -11.467 -77.723 1.00 40.19 237 TYR A O 1
ATOM 1968 N N . HIS A 1 238 ? 80.225 -12.514 -79.003 1.00 36.66 238 HIS A N 1
ATOM 1969 C CA . HIS A 1 238 ? 81.334 -12.411 -78.053 1.00 36.66 238 HIS A CA 1
ATOM 1970 C C . HIS A 1 238 ? 82.218 -11.237 -78.483 1.00 36.66 238 HIS A C 1
ATOM 1972 O O . HIS A 1 238 ? 82.449 -11.029 -79.671 1.00 36.66 238 HIS A O 1
ATOM 1978 N N . GLY A 1 239 ? 82.644 -10.434 -77.512 1.00 35.88 239 GLY A N 1
ATOM 1979 C CA . GLY A 1 239 ? 83.244 -9.124 -77.727 1.00 35.88 239 GLY A CA 1
ATOM 1980 C C . GLY A 1 239 ? 84.485 -9.047 -78.628 1.00 35.88 239 GLY A C 1
ATOM 1981 O O . GLY A 1 239 ? 85.214 -10.009 -78.844 1.00 35.88 239 GLY A O 1
ATOM 1982 N N . ASN A 1 240 ? 84.727 -7.793 -79.020 1.00 40.88 240 ASN A N 1
ATOM 1983 C CA . ASN A 1 240 ? 85.909 -7.198 -79.643 1.00 40.88 240 ASN A CA 1
ATOM 1984 C C . ASN A 1 240 ? 86.145 -7.415 -81.154 1.00 40.88 240 ASN A C 1
ATOM 1986 O O . ASN A 1 240 ? 86.561 -8.471 -81.608 1.00 40.88 240 ASN A O 1
ATOM 1990 N N . LEU A 1 241 ? 86.031 -6.275 -81.862 1.00 38.09 241 LEU A N 1
ATOM 1991 C CA . LEU A 1 241 ? 86.584 -5.906 -83.176 1.00 38.09 241 LEU A CA 1
ATOM 1992 C C . LEU A 1 241 ? 85.875 -6.434 -84.444 1.00 38.09 241 LEU A C 1
ATOM 1994 O O . LEU A 1 241 ? 86.082 -7.556 -84.879 1.00 38.09 241 LEU A O 1
ATOM 1998 N N . GLY A 1 242 ? 85.182 -5.512 -85.134 1.00 34.66 242 GLY A N 1
ATOM 1999 C CA . GLY A 1 242 ? 85.170 -5.455 -86.603 1.00 34.66 242 GLY A CA 1
ATOM 2000 C C . GLY A 1 242 ? 83.938 -5.991 -87.344 1.00 34.66 242 GLY A C 1
ATOM 2001 O O . GLY A 1 242 ? 83.844 -7.176 -87.618 1.00 34.66 242 GLY A O 1
ATOM 2002 N N . GLY A 1 243 ? 83.094 -5.067 -87.821 1.00 33.22 243 GLY A N 1
ATOM 2003 C CA . GLY A 1 243 ? 82.390 -5.179 -89.108 1.00 33.22 243 GLY A CA 1
ATOM 2004 C C . GLY A 1 243 ? 81.146 -6.074 -89.180 1.00 33.22 243 GLY A C 1
ATOM 2005 O O . GLY A 1 243 ? 81.234 -7.288 -89.309 1.00 33.22 243 GLY A O 1
ATOM 2006 N N . TRP A 1 244 ? 79.975 -5.442 -89.277 1.00 36.12 244 TRP A N 1
ATOM 2007 C CA . TRP A 1 244 ? 78.732 -6.080 -89.712 1.00 36.12 244 TRP A CA 1
ATOM 2008 C C . TRP A 1 244 ? 78.848 -6.487 -91.188 1.00 36.12 244 TRP A C 1
ATOM 2010 O O . TRP A 1 244 ? 79.023 -5.627 -92.054 1.00 36.12 244 TRP A O 1
ATOM 2020 N N . ARG A 1 245 ? 78.721 -7.778 -91.509 1.00 35.88 245 ARG A N 1
ATOM 2021 C CA . ARG A 1 245 ? 78.415 -8.216 -92.878 1.00 35.88 245 ARG A CA 1
ATOM 2022 C C . ARG A 1 245 ? 77.083 -8.943 -92.900 1.00 35.88 245 ARG A C 1
ATOM 2024 O O . ARG A 1 245 ? 76.894 -9.948 -92.227 1.00 35.88 245 ARG A O 1
ATOM 2031 N N . LYS A 1 246 ? 76.187 -8.406 -93.723 1.00 30.53 246 LYS A N 1
ATOM 2032 C CA . LYS A 1 246 ? 74.942 -9.032 -94.155 1.00 30.53 246 LYS A CA 1
ATOM 2033 C C . LYS A 1 246 ? 75.296 -10.255 -95.006 1.00 30.53 246 LYS A C 1
ATOM 2035 O O . LYS A 1 246 ? 76.122 -10.132 -95.912 1.00 30.53 246 LYS A O 1
ATOM 2040 N N . VAL A 1 247 ? 74.687 -11.401 -94.730 1.00 35.94 247 VAL A N 1
ATOM 2041 C CA . VAL A 1 247 ? 74.743 -12.572 -95.615 1.00 35.94 247 VAL A CA 1
ATOM 2042 C C . VAL A 1 247 ? 73.320 -12.861 -96.079 1.00 35.94 247 VAL A C 1
ATOM 2044 O O . VAL A 1 247 ? 72.379 -12.685 -95.308 1.00 35.94 247 VAL A O 1
ATOM 2047 N N . ALA A 1 248 ? 73.213 -13.155 -97.373 1.00 33.03 248 ALA A N 1
ATOM 2048 C CA . ALA A 1 248 ? 71.987 -13.423 -98.116 1.00 33.03 248 ALA A CA 1
ATOM 2049 C C . ALA A 1 248 ? 71.239 -14.666 -97.620 1.00 33.03 248 ALA A C 1
ATOM 2051 O O . ALA A 1 248 ? 71.911 -15.575 -97.082 1.00 33.03 248 ALA A O 1
#

Radius of gyration: 60.17 Å; chains: 1; bounding box: 117×62×143 Å

Sequence (248 aa):
MTEFKKAEDLFDRLLQAHETLVINHLPKGNSNSSSRDELPPSKEDLQQYNNFENLINQCGDYILKFKKRLLDASKNPDVAVYGPKMKTNVEGLIERYEQVYEQYQDIIQPLFEHAVLEEKDRLRREEERRQKDKKDAIEKDVEQKAQWAAHFDKTRKEMERAQQEREAAEKERADAQDAELIAKRREEEIRILSMDEDTKICTSIREMLEDNTSMTIAELRMHLVHDLGPKSYLNVYHGNLGGWRKVA

Secondary structure (DSSP, 8-state):
--HHHHHHHHHHHHHHHHHHHHHHHS--S---------PPPPHHHHHHHHHHHHHHHHHHHHHHHHHHHHHHHHH-TT---S-HHHHHHHHHHHHHHHHHHHHIIIIIHHHHHHHHHHHHHHHHHHHHHHHHHHHHHHHHHHHHHHHHHHHHHHHHHHHHHHHHHHHHHHHHHHHHHHHHHHHHHHHHHHHHHHS-HHHHHHHHHHHHHHH-TT--HHHHHHHHHHHS-TT-------SS--------

Foldseek 3Di:
DDLLVVLVVLVVVLVVLLCVLCVVPPDPPDDDDDDPCPDQQDPVSLVSLVVNVVSLVVSVVSLVVLVVLVVVCVVPVVPPPDDPVVNVSSVVSNVVSVVSVVCCVPPVCVSCVVVVVVVVVVVVVVVVVVVVVVVVVVVVVVVVVVVVVVVVVVVVVVVVVVVVVVVVVVVVVVVVVVVVVVVVVVVVVCVLVPDDPVVNVVVVLVVCCVVCVPDDPVNSVVVCCVPVHVPPDDPPDDDDDDDDDDDD

Organism: Perkinsus marinus (strain ATCC 50983 / TXsc) (NCBI:txid423536)

pLDDT: mean 78.2, std 18.11, range [30.53, 95.12]